Protein AF-A0A8H7CXY9-F1 (afdb_monomer_lite)

Structure (mmCIF, N/CA/C/O backbone):
data_AF-A0A8H7CXY9-F1
#
_entry.id   AF-A0A8H7CXY9-F1
#
loop_
_atom_site.group_PDB
_atom_site.id
_atom_site.type_symbol
_atom_site.label_atom_id
_atom_site.label_alt_id
_atom_site.label_comp_id
_atom_site.label_asym_id
_atom_site.label_entity_id
_atom_site.label_seq_id
_atom_site.pdbx_PDB_ins_code
_atom_site.Cartn_x
_atom_site.Cartn_y
_atom_site.Cartn_z
_atom_site.occupancy
_atom_site.B_iso_or_equiv
_atom_site.auth_seq_id
_atom_site.auth_comp_id
_atom_site.auth_asym_id
_atom_site.auth_atom_id
_atom_site.pdbx_PDB_model_num
ATOM 1 N N . MET A 1 1 ? -9.370 16.389 12.761 1.00 64.31 1 MET A N 1
ATOM 2 C CA . MET A 1 1 ? -8.419 15.663 11.890 1.00 64.31 1 MET A CA 1
ATOM 3 C C . MET A 1 1 ? -7.360 16.663 11.441 1.00 64.31 1 MET A C 1
ATOM 5 O O . MET A 1 1 ? -7.764 17.778 11.124 1.00 64.31 1 MET A O 1
ATOM 9 N N . PRO A 1 2 ? -6.059 16.336 11.451 1.00 62.38 2 PRO A N 1
ATOM 10 C CA . PRO A 1 2 ? -5.028 17.263 10.989 1.00 62.38 2 PRO A CA 1
ATOM 11 C C . PRO A 1 2 ? -5.070 17.424 9.464 1.00 62.38 2 PRO A C 1
ATOM 13 O O . PRO A 1 2 ? -5.128 16.420 8.757 1.00 62.38 2 PRO A O 1
ATOM 16 N N . SER A 1 3 ? -5.049 18.665 8.971 1.00 62.41 3 SER A N 1
ATOM 17 C CA . SER A 1 3 ? -5.172 19.011 7.543 1.00 62.41 3 SER A CA 1
ATOM 18 C C . SER A 1 3 ? -3.862 18.913 6.750 1.00 62.41 3 SER A C 1
ATOM 20 O O . SER A 1 3 ? -3.900 18.881 5.526 1.00 62.41 3 SER A O 1
ATOM 22 N N . ALA A 1 4 ? -2.718 18.855 7.434 1.00 65.12 4 ALA A N 1
ATOM 23 C CA . ALA A 1 4 ? -1.386 18.651 6.869 1.00 65.12 4 ALA A CA 1
ATOM 24 C C . ALA A 1 4 ? -0.535 17.833 7.854 1.00 65.12 4 ALA A C 1
ATOM 26 O O . ALA A 1 4 ? -0.851 17.793 9.044 1.00 65.12 4 ALA A O 1
ATOM 27 N N . ASP A 1 5 ? 0.506 17.157 7.358 1.00 72.25 5 ASP A N 1
ATOM 28 C CA . ASP A 1 5 ? 1.462 16.370 8.156 1.00 72.25 5 ASP A CA 1
ATOM 29 C C . ASP A 1 5 ? 0.824 15.411 9.175 1.00 72.25 5 ASP A C 1
ATOM 31 O O . ASP A 1 5 ? 1.358 15.163 10.261 1.00 72.25 5 ASP A O 1
ATOM 35 N N . SER A 1 6 ? -0.311 14.810 8.802 1.00 76.12 6 SER A N 1
ATOM 36 C CA . SER A 1 6 ? -1.068 13.895 9.657 1.00 76.12 6 SER A CA 1
ATOM 37 C C . SER A 1 6 ? -0.205 12.793 10.301 1.00 76.12 6 SER A C 1
ATOM 39 O O . SER A 1 6 ? -0.381 12.575 11.499 1.00 76.12 6 SER A O 1
ATOM 41 N N . PRO A 1 7 ? 0.770 12.151 9.609 1.00 79.12 7 PRO A N 1
ATOM 42 C CA . PRO A 1 7 ? 1.671 11.185 10.245 1.00 79.12 7 PRO A CA 1
ATOM 43 C C . PRO A 1 7 ? 2.420 11.738 11.465 1.00 79.12 7 PRO A C 1
ATOM 45 O O . PRO A 1 7 ? 2.544 11.056 12.478 1.00 79.12 7 PRO A O 1
ATOM 48 N N . LEU A 1 8 ? 2.936 12.969 11.379 1.00 83.44 8 LEU A N 1
ATOM 49 C CA . LEU A 1 8 ? 3.716 13.577 12.458 1.00 83.44 8 LEU A CA 1
ATOM 50 C C . LEU A 1 8 ? 2.815 13.960 13.632 1.00 83.44 8 LEU A C 1
ATOM 52 O O . LEU A 1 8 ? 3.172 13.728 14.784 1.00 83.44 8 LEU A O 1
ATOM 56 N N . ILE A 1 9 ? 1.642 14.516 13.340 1.00 84.88 9 ILE A N 1
ATOM 57 C CA . ILE A 1 9 ? 0.694 14.947 14.370 1.00 84.88 9 ILE A CA 1
ATOM 58 C C . ILE A 1 9 ? 0.144 13.739 15.130 1.00 84.88 9 ILE A C 1
ATOM 60 O O . ILE A 1 9 ? 0.087 13.768 16.357 1.00 84.88 9 ILE A O 1
ATOM 64 N N . PHE A 1 10 ? -0.177 12.642 14.439 1.00 86.88 10 PHE A N 1
ATOM 65 C CA . PHE A 1 10 ? -0.579 11.408 15.115 1.00 86.88 10 PHE A CA 1
ATOM 66 C C . PHE A 1 10 ? 0.540 10.815 15.965 1.00 86.88 10 PHE A C 1
ATOM 68 O O . PHE A 1 10 ? 0.269 10.380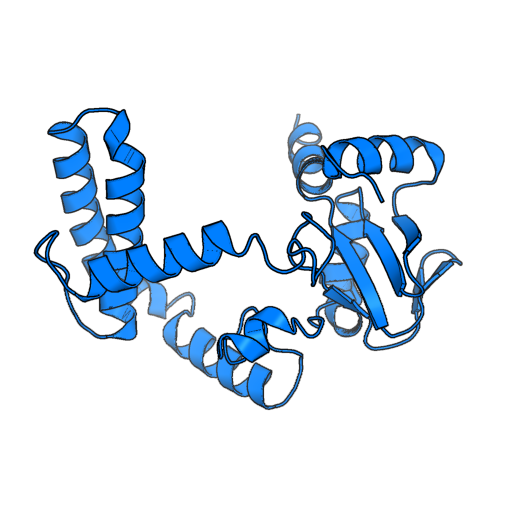 17.080 1.00 86.88 10 PHE A O 1
ATOM 75 N N . HIS A 1 11 ? 1.792 10.895 15.520 1.00 89.12 11 HIS A N 1
ATOM 76 C CA . HIS A 1 11 ? 2.922 10.479 16.346 1.00 89.12 11 HIS A CA 1
ATOM 77 C C . HIS A 1 11 ? 3.130 11.377 17.581 1.00 89.12 11 HIS A C 1
ATOM 79 O O . HIS A 1 11 ? 3.560 10.925 18.637 1.00 89.12 11 HIS A O 1
ATOM 85 N N . GLN A 1 12 ? 2.819 12.670 17.495 1.00 89.94 12 GLN A N 1
ATOM 86 C CA . GLN A 1 12 ? 2.831 13.544 18.672 1.00 89.94 12 GLN A CA 1
ATOM 87 C C . GLN A 1 12 ? 1.690 13.200 19.633 1.00 89.94 12 GLN A C 1
ATOM 89 O O . GLN A 1 12 ? 1.895 13.162 20.844 1.00 89.94 12 GLN A O 1
ATOM 94 N N . TRP A 1 13 ? 0.501 12.914 19.104 1.00 91.12 13 TRP A N 1
ATOM 95 C CA . TRP A 1 13 ? -0.650 12.502 19.903 1.00 91.12 13 TRP A CA 1
ATOM 96 C C . TRP A 1 13 ? -0.441 11.142 20.559 1.00 91.12 13 TRP A C 1
ATOM 98 O O . TRP A 1 13 ? -0.856 10.967 21.702 1.00 91.12 13 TRP A O 1
ATOM 108 N N . SER A 1 14 ? 0.258 10.212 19.908 1.00 92.56 14 SER A N 1
ATOM 109 C CA . SER A 1 14 ? 0.524 8.890 20.479 1.00 92.56 14 SER A CA 1
ATOM 110 C C . SER A 1 14 ? 1.379 8.958 21.747 1.00 92.56 14 SER A C 1
ATOM 112 O O . SER A 1 14 ? 1.203 8.155 22.660 1.00 92.56 14 SER A O 1
ATOM 114 N N . LYS A 1 15 ? 2.244 9.973 21.867 1.00 91.62 15 LYS A N 1
ATOM 115 C CA . LYS A 1 15 ? 3.021 10.240 23.090 1.00 91.62 15 LYS A CA 1
ATOM 116 C C . LYS A 1 15 ? 2.156 10.701 24.263 1.00 91.62 15 LYS A C 1
ATOM 118 O O . LYS A 1 15 ? 2.578 10.569 25.405 1.00 91.62 15 LYS A O 1
ATOM 123 N N . ILE A 1 16 ? 0.975 11.253 23.984 1.00 92.75 16 ILE A N 1
ATOM 124 C CA . ILE A 1 16 ? 0.049 11.796 24.987 1.00 92.75 16 ILE A CA 1
ATOM 125 C C . ILE A 1 16 ? -1.039 10.770 25.323 1.00 92.75 16 ILE A C 1
ATOM 127 O O . ILE A 1 16 ? -1.332 10.537 26.491 1.00 92.75 16 ILE A O 1
ATOM 131 N N . TYR A 1 17 ? -1.636 10.158 24.300 1.00 90.88 17 TYR A N 1
ATOM 132 C CA . TYR A 1 17 ? -2.818 9.298 24.418 1.00 90.88 17 TYR A CA 1
ATOM 133 C C . TYR A 1 17 ? -2.509 7.802 24.300 1.00 90.88 17 TYR A C 1
ATOM 135 O O . TYR A 1 17 ? -3.389 6.975 24.532 1.00 90.88 17 TYR A O 1
ATOM 143 N N . GLY A 1 18 ? -1.269 7.447 23.963 1.00 92.00 18 GLY A N 1
ATOM 144 C CA . GLY A 1 18 ? -0.821 6.072 23.800 1.00 92.00 18 GLY A CA 1
ATOM 145 C C . GLY A 1 18 ? -0.737 5.609 22.338 1.00 92.00 18 GLY A C 1
ATOM 146 O O . GLY A 1 18 ? -1.146 6.307 21.410 1.00 92.00 18 GLY A O 1
ATOM 147 N N . PRO A 1 19 ? -0.195 4.399 22.115 1.00 91.75 19 PRO A N 1
ATOM 148 C CA . PRO A 1 19 ? 0.165 3.894 20.786 1.00 91.75 19 PRO A CA 1
ATOM 149 C C . PRO A 1 19 ? -1.032 3.505 19.904 1.00 91.75 19 PRO A C 1
ATOM 151 O O . PRO A 1 19 ? -0.873 3.367 18.690 1.00 91.75 19 PRO A O 1
ATOM 154 N N . VAL A 1 20 ? -2.210 3.314 20.506 1.00 94.50 20 VAL A N 1
ATOM 155 C CA . VAL A 1 20 ? -3.479 3.035 19.825 1.00 94.50 20 VAL A CA 1
ATOM 156 C C . VAL A 1 20 ? -4.479 4.091 20.255 1.00 94.50 20 VAL A C 1
ATOM 158 O O . VAL A 1 20 ? -4.811 4.193 21.433 1.00 94.50 20 VAL A O 1
ATOM 161 N N . MET A 1 21 ? -4.951 4.882 19.297 1.00 93.12 21 MET A N 1
ATOM 162 C CA . MET A 1 21 ? -5.845 6.006 19.563 1.00 93.12 21 MET A CA 1
ATOM 163 C C . MET A 1 21 ? -7.178 5.804 18.861 1.00 93.12 21 MET A C 1
ATOM 165 O O . MET A 1 21 ? -7.211 5.516 17.666 1.00 93.12 21 MET A O 1
ATOM 169 N N . HIS A 1 22 ? -8.273 6.029 19.582 1.00 92.38 22 HIS A N 1
ATOM 170 C CA . HIS A 1 22 ? -9.615 6.068 19.015 1.00 92.38 22 HIS A CA 1
ATOM 171 C C . HIS A 1 22 ? -10.061 7.522 18.833 1.00 92.38 22 HIS A C 1
ATOM 173 O O . HIS A 1 22 ? -10.126 8.299 19.784 1.00 92.38 22 HIS A O 1
ATOM 179 N N . LEU A 1 23 ? -10.378 7.886 17.594 1.00 88.38 23 LEU A N 1
ATOM 180 C CA . LEU A 1 23 ? -10.859 9.200 17.195 1.00 88.38 23 LEU A CA 1
ATOM 181 C C . LEU A 1 23 ? -12.250 9.066 16.582 1.00 88.38 23 LEU A C 1
ATOM 183 O O . LEU A 1 23 ? -12.482 8.216 15.724 1.00 88.38 23 LEU A O 1
ATOM 187 N N . LYS A 1 24 ? -13.168 9.955 16.965 1.00 85.56 24 LYS A N 1
ATOM 188 C CA . LYS A 1 24 ? -14.482 10.063 16.326 1.00 85.56 24 LYS A CA 1
ATOM 189 C C . LYS A 1 24 ? -14.513 11.295 15.434 1.00 85.56 24 LYS A C 1
ATOM 191 O O . LYS A 1 24 ? -14.473 12.421 15.924 1.00 85.56 24 LYS A O 1
ATOM 196 N N . VAL A 1 25 ? -14.591 11.089 14.123 1.00 80.19 25 VAL A N 1
ATOM 197 C CA . VAL A 1 25 ? -14.581 12.168 13.125 1.00 80.19 25 VAL A CA 1
ATOM 198 C C . VAL A 1 25 ? -15.809 12.021 12.237 1.00 80.19 25 VAL A C 1
ATOM 200 O O . VAL A 1 25 ? -16.012 10.973 11.631 1.00 80.19 25 VAL A O 1
ATOM 203 N N . LEU A 1 26 ? -16.653 13.059 12.178 1.00 79.81 26 LEU A N 1
ATOM 204 C CA . LEU A 1 26 ? -17.882 13.078 11.363 1.00 79.81 26 LEU A CA 1
ATOM 205 C C . LEU A 1 26 ? -18.776 11.837 11.579 1.00 79.81 26 LEU A C 1
ATOM 207 O O . LEU A 1 26 ? -19.300 11.248 10.638 1.00 79.81 26 LEU A O 1
ATOM 211 N N . GLY A 1 27 ? -18.904 11.398 12.834 1.00 78.69 27 GLY A N 1
ATOM 212 C CA . GLY A 1 27 ? -19.706 10.228 13.202 1.00 78.69 27 GLY A CA 1
ATOM 213 C C . GLY A 1 27 ? -19.053 8.869 12.923 1.00 78.69 27 GLY A C 1
ATOM 214 O O . GLY A 1 27 ? -19.616 7.855 13.324 1.00 78.69 27 GLY A O 1
ATOM 215 N N . ARG A 1 28 ? -17.863 8.826 12.310 1.00 81.75 28 ARG A N 1
ATOM 216 C CA . ARG A 1 28 ? -17.103 7.594 12.061 1.00 81.75 28 ARG A CA 1
ATOM 217 C C . ARG A 1 28 ? -16.070 7.355 13.160 1.00 81.75 28 ARG A C 1
ATOM 219 O O . ARG A 1 28 ? -15.404 8.291 13.600 1.00 81.75 28 ARG A O 1
ATOM 226 N N . SER A 1 29 ? -15.950 6.098 13.581 1.00 88.69 29 SER A N 1
ATOM 227 C CA . SER A 1 29 ? -14.897 5.624 14.483 1.00 88.69 29 SER A CA 1
ATOM 228 C C . SER A 1 29 ? -13.621 5.356 13.686 1.00 88.69 29 SER A C 1
ATOM 230 O O . SER A 1 29 ? -13.660 4.663 12.665 1.00 88.69 29 SER A O 1
ATOM 232 N N . MET A 1 30 ? -12.505 5.921 14.130 1.00 88.75 30 MET A N 1
ATOM 233 C CA . MET A 1 30 ? -11.187 5.759 13.527 1.00 88.75 30 MET A CA 1
ATOM 234 C C . MET A 1 30 ? -10.196 5.295 14.587 1.00 88.75 30 MET A C 1
ATOM 236 O O . MET A 1 30 ? -10.066 5.930 15.631 1.00 88.75 30 MET A O 1
ATOM 240 N N . ILE A 1 31 ? -9.470 4.224 14.301 1.00 91.69 31 ILE A N 1
ATOM 241 C CA . ILE A 1 31 ? -8.388 3.703 15.127 1.00 91.69 31 ILE A CA 1
ATOM 242 C C . ILE A 1 31 ? -7.069 4.033 14.437 1.00 91.69 31 ILE A C 1
ATOM 244 O O . ILE A 1 31 ? -6.850 3.644 13.291 1.00 91.69 31 ILE A O 1
ATOM 248 N N . ILE A 1 32 ? -6.196 4.757 15.126 1.00 90.44 32 ILE A N 1
ATOM 249 C CA . ILE A 1 32 ? -4.861 5.104 14.642 1.00 90.44 32 ILE A CA 1
ATOM 250 C C . ILE A 1 32 ? -3.838 4.250 15.390 1.00 90.44 32 ILE A C 1
ATOM 252 O O . ILE A 1 32 ? -3.799 4.272 16.621 1.00 90.44 32 ILE A O 1
ATOM 256 N N . LEU A 1 33 ? -3.019 3.512 14.643 1.00 92.06 33 LEU A N 1
ATOM 257 C CA . LEU A 1 33 ? -1.957 2.646 15.152 1.00 92.06 33 LEU A CA 1
ATOM 258 C C . LEU A 1 33 ? -0.612 3.321 14.890 1.00 92.06 33 LEU A C 1
ATOM 260 O O . LEU A 1 33 ? -0.192 3.436 13.738 1.00 92.06 33 LEU A O 1
ATOM 264 N N . ASP A 1 34 ? 0.056 3.786 15.942 1.00 90.81 34 ASP A N 1
ATOM 265 C CA . ASP A 1 34 ? 1.300 4.546 15.790 1.00 90.81 34 ASP A CA 1
ATOM 266 C C . ASP A 1 34 ? 2.560 3.675 15.861 1.00 90.81 34 ASP A C 1
ATOM 268 O O . ASP A 1 34 ? 3.578 3.991 15.250 1.00 90.81 34 ASP A O 1
ATOM 272 N N . THR A 1 35 ? 2.495 2.551 16.577 1.00 89.81 35 THR A N 1
ATOM 273 C CA . THR A 1 35 ? 3.650 1.671 16.786 1.00 89.81 35 THR A CA 1
ATOM 274 C C . THR A 1 35 ? 3.614 0.441 15.891 1.00 89.81 35 THR A C 1
ATOM 276 O O . THR A 1 35 ? 2.551 -0.040 15.492 1.00 89.81 35 THR A O 1
ATOM 279 N N . TYR A 1 36 ? 4.799 -0.117 15.624 1.00 88.19 36 TYR A N 1
ATOM 280 C CA . TYR A 1 36 ? 4.945 -1.410 14.953 1.00 88.19 36 TYR A CA 1
ATOM 281 C C . TYR A 1 36 ? 4.110 -2.499 15.633 1.00 88.19 36 TYR A C 1
ATOM 283 O O . TYR A 1 36 ? 3.354 -3.208 14.978 1.00 88.19 36 TYR A O 1
ATOM 291 N N . GLN A 1 37 ? 4.213 -2.595 16.963 1.00 90.50 37 GLN A N 1
ATOM 292 C CA . GLN A 1 37 ? 3.537 -3.640 17.723 1.00 90.50 37 GLN A CA 1
ATOM 293 C C . GLN A 1 37 ? 2.015 -3.543 17.593 1.00 90.50 37 GLN A C 1
ATOM 295 O O . GLN A 1 37 ? 1.366 -4.562 17.377 1.00 90.50 37 GLN A O 1
ATOM 300 N N . ALA A 1 38 ? 1.456 -2.330 17.644 1.00 91.62 38 ALA A N 1
ATOM 301 C CA . ALA A 1 38 ? 0.030 -2.114 17.424 1.00 91.62 38 ALA A CA 1
ATOM 302 C C . ALA A 1 38 ? -0.392 -2.511 16.001 1.00 91.62 38 ALA A C 1
ATOM 304 O O . ALA A 1 38 ? -1.411 -3.175 15.821 1.00 91.62 38 ALA A O 1
ATOM 305 N N . ALA A 1 39 ? 0.409 -2.158 14.989 1.00 90.00 39 ALA A N 1
ATOM 306 C CA . ALA A 1 39 ? 0.155 -2.560 13.607 1.00 90.00 39 ALA A CA 1
ATOM 307 C C . ALA A 1 39 ? 0.162 -4.089 13.442 1.00 90.00 39 ALA A C 1
ATOM 309 O O . ALA A 1 39 ? -0.747 -4.631 12.821 1.00 90.00 39 ALA A O 1
ATOM 310 N N . VAL A 1 40 ? 1.128 -4.791 14.040 1.00 88.94 40 VAL A N 1
ATOM 311 C CA . VAL A 1 40 ? 1.192 -6.263 14.032 1.00 88.94 40 VAL A CA 1
ATOM 312 C C . VAL A 1 40 ? 0.005 -6.877 14.773 1.00 88.94 40 VAL A C 1
ATOM 314 O O . VAL A 1 40 ? -0.623 -7.810 14.277 1.00 88.94 40 VAL A O 1
ATOM 317 N N . ASP A 1 41 ? -0.337 -6.360 15.951 1.00 92.31 41 ASP A N 1
ATOM 318 C CA . ASP A 1 41 ? -1.434 -6.907 16.748 1.00 92.31 41 ASP A CA 1
ATOM 319 C C . ASP A 1 41 ? -2.775 -6.825 16.009 1.00 92.31 41 ASP A C 1
ATOM 321 O O . ASP A 1 41 ? -3.551 -7.778 16.046 1.00 92.31 41 ASP A O 1
ATOM 325 N N . PHE A 1 42 ? -3.033 -5.719 15.309 1.00 91.75 42 PHE A N 1
ATOM 326 C CA . PHE A 1 42 ? -4.274 -5.521 14.564 1.00 91.75 42 PHE A CA 1
ATOM 327 C C . PHE A 1 42 ? -4.254 -6.193 13.193 1.00 91.75 42 PHE A C 1
ATOM 329 O O . PHE A 1 42 ? -5.174 -6.932 12.855 1.00 91.75 42 PHE A O 1
ATOM 336 N N . LEU A 1 43 ? -3.234 -5.917 12.381 1.00 88.50 43 LEU A N 1
ATOM 337 C CA . LEU A 1 43 ? -3.254 -6.237 10.952 1.00 88.50 43 LEU A CA 1
ATOM 338 C C . LEU A 1 43 ? -2.730 -7.638 10.639 1.00 88.50 43 LEU A C 1
ATOM 340 O O . LEU A 1 43 ? -3.080 -8.179 9.593 1.00 88.50 43 LEU A O 1
ATOM 344 N N . ASP A 1 44 ? -1.918 -8.214 11.526 1.00 85.94 44 ASP A N 1
ATOM 345 C CA . ASP A 1 44 ? -1.366 -9.559 11.368 1.00 85.94 44 ASP A CA 1
ATOM 346 C C . ASP A 1 44 ? -2.083 -10.539 12.308 1.00 85.94 44 ASP A C 1
ATOM 348 O O . ASP A 1 44 ? -2.925 -11.329 11.874 1.00 85.94 44 ASP A O 1
ATOM 352 N N . LYS A 1 45 ? -1.878 -10.407 13.627 1.00 91.06 45 LYS A N 1
ATOM 353 C CA . LYS A 1 45 ? -2.441 -11.344 14.619 1.00 91.06 45 LYS A CA 1
ATOM 354 C C . LYS A 1 45 ? -3.971 -11.372 14.624 1.00 91.06 45 LYS A C 1
ATOM 356 O O . LYS A 1 45 ? -4.562 -12.426 14.845 1.00 91.06 45 LYS A O 1
ATOM 361 N N . ARG A 1 46 ? -4.613 -10.221 14.399 1.00 91.00 46 ARG A N 1
ATOM 362 C CA . ARG A 1 46 ? -6.077 -10.062 14.338 1.00 91.00 46 ARG A CA 1
ATOM 363 C C . ARG A 1 46 ? -6.569 -9.730 12.926 1.00 91.00 46 ARG A C 1
ATOM 365 O O . ARG A 1 46 ? -7.648 -9.160 12.763 1.00 91.00 46 ARG A O 1
ATOM 372 N N . GLY A 1 47 ? -5.821 -10.120 11.890 1.00 84.81 47 GLY A N 1
ATOM 373 C CA . GLY A 1 47 ? -6.151 -9.786 10.501 1.00 84.81 47 GLY A CA 1
ATOM 374 C C . GLY A 1 47 ? -7.544 -10.252 10.048 1.00 84.81 47 GLY A C 1
ATOM 375 O O . GLY A 1 47 ? -8.192 -9.592 9.243 1.00 84.81 47 GLY A O 1
ATOM 376 N N . LEU A 1 48 ? -8.090 -11.328 10.626 1.00 86.62 48 LEU A N 1
ATOM 377 C CA . LEU A 1 48 ? -9.470 -11.757 10.340 1.00 86.62 48 LEU A CA 1
ATOM 378 C C . LEU A 1 48 ? -10.525 -10.700 10.711 1.00 86.62 48 LEU A C 1
ATOM 380 O O . LEU A 1 48 ? -11.562 -10.626 10.057 1.00 86.62 48 LEU A O 1
ATOM 384 N N . ILE A 1 49 ? -10.244 -9.870 11.720 1.00 89.06 49 ILE A N 1
ATOM 385 C CA . ILE A 1 49 ? -11.128 -8.798 12.187 1.00 89.06 49 ILE A CA 1
ATOM 386 C C . ILE A 1 49 ? -10.850 -7.507 11.413 1.00 89.06 49 ILE A C 1
ATOM 388 O O . ILE A 1 49 ? -11.779 -6.794 11.035 1.00 89.06 49 ILE A O 1
ATOM 392 N N . TYR A 1 50 ? -9.571 -7.203 11.177 1.00 87.56 50 TYR A N 1
ATOM 393 C CA . TYR A 1 50 ? -9.137 -5.875 10.743 1.00 87.56 50 TYR A CA 1
ATOM 394 C C . TYR A 1 50 ? -8.577 -5.799 9.332 1.00 87.56 50 TYR A C 1
ATOM 396 O O . TYR A 1 50 ? -8.207 -4.709 8.931 1.00 87.56 50 TYR A O 1
ATOM 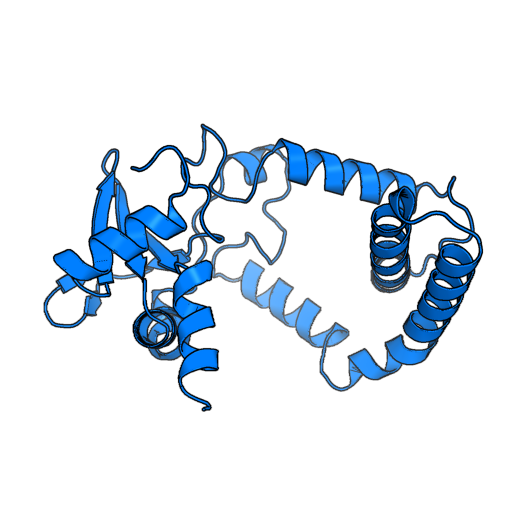404 N N . SER A 1 51 ? -8.467 -6.881 8.562 1.00 81.38 51 SER A N 1
ATOM 405 C CA . SER A 1 51 ? -7.890 -6.813 7.210 1.00 81.38 51 SER A CA 1
ATOM 406 C C . SER A 1 51 ? -8.905 -6.483 6.111 1.00 81.38 51 SER A C 1
ATOM 408 O O . SER A 1 51 ? -8.525 -6.358 4.945 1.00 81.38 51 SER A O 1
ATOM 410 N N . ASP A 1 52 ? -10.182 -6.297 6.453 1.00 84.12 52 ASP A N 1
ATOM 411 C CA . ASP A 1 52 ? -11.205 -5.935 5.474 1.00 84.12 52 ASP A CA 1
ATOM 412 C C . ASP A 1 52 ? -11.005 -4.508 4.945 1.00 84.12 52 ASP A C 1
ATOM 414 O O . ASP A 1 52 ? -10.389 -3.657 5.589 1.00 84.12 52 ASP A O 1
ATOM 418 N N . ARG A 1 53 ? -11.520 -4.229 3.747 1.00 83.31 53 ARG A N 1
ATOM 419 C CA . ARG A 1 53 ? -11.417 -2.913 3.108 1.00 83.31 53 ARG A CA 1
ATOM 420 C C . ARG A 1 53 ? -12.713 -2.120 3.301 1.00 83.31 53 ARG A C 1
ATOM 422 O O . ARG A 1 53 ? -13.807 -2.680 3.190 1.00 83.31 53 ARG A O 1
ATOM 429 N N . PRO A 1 54 ? -12.649 -0.809 3.580 1.00 80.12 54 PRO A N 1
ATOM 430 C CA . PRO A 1 54 ? -13.829 0.035 3.504 1.00 80.12 54 PRO A CA 1
ATOM 431 C C . PRO A 1 54 ? -14.285 0.178 2.050 1.00 80.12 54 PRO A C 1
ATOM 433 O O . PRO A 1 54 ? -13.530 -0.061 1.109 1.00 80.12 54 PRO A O 1
ATOM 436 N N . LYS A 1 55 ? -15.544 0.576 1.864 1.00 74.25 55 LYS A N 1
ATOM 437 C CA . LYS A 1 55 ? -16.058 0.883 0.531 1.00 74.25 55 LYS A CA 1
ATOM 438 C C . LYS A 1 55 ? -15.512 2.244 0.101 1.00 74.25 55 LYS A C 1
ATOM 440 O O . LYS A 1 55 ? -15.752 3.233 0.790 1.00 74.25 55 LYS A O 1
ATOM 445 N N . PHE A 1 56 ? -14.807 2.283 -1.023 1.00 74.38 56 PHE A N 1
ATOM 446 C CA . PHE A 1 56 ? -14.289 3.518 -1.605 1.00 74.38 56 PHE A CA 1
ATOM 447 C C . PHE A 1 56 ? -15.233 4.001 -2.714 1.00 74.38 56 PHE A C 1
ATOM 449 O O . PHE A 1 56 ? -15.153 3.534 -3.851 1.00 74.38 56 PHE A O 1
ATOM 456 N N . THR A 1 57 ? -16.151 4.914 -2.387 1.00 71.38 57 THR A N 1
ATOM 457 C CA . THR A 1 57 ? -17.215 5.370 -3.306 1.00 71.38 57 THR A CA 1
ATOM 458 C C . THR A 1 57 ? -16.652 5.960 -4.598 1.00 71.38 57 THR A C 1
ATOM 460 O O . THR A 1 57 ? -17.184 5.706 -5.676 1.00 71.38 57 THR A O 1
ATOM 463 N N . LEU A 1 58 ? -15.543 6.703 -4.516 1.00 72.19 58 LEU A N 1
ATOM 464 C CA . LEU A 1 58 ? -14.887 7.263 -5.698 1.00 72.19 58 LEU A CA 1
ATOM 465 C C . LEU A 1 58 ? -14.411 6.165 -6.663 1.00 72.19 58 LEU A C 1
ATOM 467 O O . LEU A 1 58 ? -14.599 6.274 -7.868 1.00 72.19 58 LEU A O 1
ATOM 471 N N . TYR A 1 59 ? -13.848 5.076 -6.142 1.00 71.00 59 TYR A N 1
ATOM 472 C CA . TYR A 1 59 ? -13.341 3.969 -6.957 1.00 71.00 59 TYR A CA 1
ATOM 473 C C . TYR A 1 59 ? -14.469 3.128 -7.552 1.00 71.00 59 TYR A C 1
ATOM 475 O O . TYR A 1 59 ? -14.323 2.590 -8.645 1.00 71.00 59 TYR A O 1
ATOM 483 N N . GLU A 1 60 ? -15.606 3.032 -6.865 1.00 73.25 60 GLU A N 1
ATOM 484 C CA . GLU A 1 60 ? -16.823 2.453 -7.434 1.00 73.25 60 GLU A CA 1
ATOM 485 C C . GLU A 1 60 ? -17.337 3.287 -8.610 1.00 73.25 60 GLU A C 1
ATOM 487 O O . GLU A 1 60 ? -17.599 2.730 -9.673 1.00 73.25 60 GLU A O 1
ATOM 492 N N . LEU A 1 61 ? -17.381 4.615 -8.463 1.00 76.81 61 LEU A N 1
ATOM 493 C CA . LEU A 1 61 ? -17.792 5.527 -9.533 1.00 76.81 61 LEU A CA 1
ATOM 494 C C . LEU A 1 61 ? -16.857 5.466 -10.752 1.00 76.81 61 LEU A C 1
ATOM 496 O O . LEU A 1 61 ? -17.319 5.541 -11.887 1.00 76.81 61 LEU A O 1
ATOM 500 N N . LEU A 1 62 ? -15.554 5.295 -10.522 1.00 75.44 62 LEU A N 1
ATOM 501 C CA . LEU A 1 62 ? -14.547 5.140 -11.577 1.00 75.44 62 LEU A CA 1
ATOM 502 C C . LEU A 1 62 ? -14.527 3.730 -12.201 1.00 75.44 62 LEU A C 1
ATOM 504 O O . LEU A 1 62 ? -13.758 3.484 -13.128 1.00 75.44 62 LEU A O 1
ATOM 508 N N . GLY A 1 63 ? -15.340 2.791 -11.702 1.00 79.12 63 GLY A N 1
ATOM 509 C CA . GLY A 1 63 ? -15.358 1.401 -12.171 1.00 79.12 63 GLY A CA 1
ATOM 510 C C . GLY A 1 63 ? -14.132 0.579 -11.749 1.00 79.12 63 GLY A C 1
ATOM 511 O O . GLY A 1 63 ? -13.884 -0.489 -12.300 1.00 79.12 63 GLY A O 1
ATOM 512 N N . TRP A 1 64 ? -13.358 1.055 -10.772 1.00 76.38 64 TRP A N 1
ATOM 513 C CA . TRP A 1 64 ? -12.123 0.433 -10.269 1.00 76.38 64 TRP A CA 1
ATOM 514 C C . TRP A 1 64 ? -12.346 -0.491 -9.065 1.00 76.38 64 TRP A C 1
ATOM 516 O O . TRP A 1 64 ? -11.415 -1.151 -8.599 1.00 76.38 64 TRP A O 1
ATOM 526 N N . GLN A 1 65 ? -13.586 -0.580 -8.579 1.00 72.44 65 GLN A N 1
ATOM 527 C CA . GLN A 1 65 ? -13.989 -1.476 -7.495 1.00 72.44 65 GLN A CA 1
ATOM 528 C C . GLN A 1 65 ? -13.530 -2.936 -7.659 1.00 72.44 65 GLN A C 1
ATOM 530 O O . GLN A 1 65 ? -13.089 -3.483 -6.650 1.00 72.44 65 GLN A O 1
ATOM 535 N N . PRO A 1 66 ? -13.553 -3.581 -8.848 1.00 74.00 66 PRO A N 1
ATOM 536 C CA . PRO A 1 66 ? -13.146 -4.977 -8.969 1.00 74.00 66 PRO A CA 1
ATOM 537 C C . PRO A 1 66 ? -11.626 -5.182 -8.879 1.00 74.00 66 PRO A C 1
ATOM 539 O O . PRO A 1 66 ? -11.166 -6.278 -9.164 1.00 74.00 66 PRO A O 1
ATOM 542 N N . SER A 1 67 ? -10.817 -4.186 -8.512 1.00 79.12 67 SER A N 1
ATOM 543 C CA . SER A 1 67 ? -9.404 -4.424 -8.201 1.00 79.12 67 SER A CA 1
ATOM 544 C C . SER A 1 67 ? -9.257 -5.143 -6.858 1.00 79.12 67 SER A C 1
ATOM 546 O O . SER A 1 67 ? -9.807 -4.694 -5.849 1.00 79.12 67 SER A O 1
ATOM 548 N N . LEU A 1 68 ? -8.429 -6.194 -6.808 1.00 82.19 68 LEU A N 1
ATOM 549 C CA . LEU A 1 68 ? -8.117 -6.946 -5.584 1.00 82.19 68 LEU A CA 1
ATOM 550 C C . LEU A 1 68 ? -7.687 -6.032 -4.421 1.00 82.19 68 LEU A C 1
ATOM 552 O O . LEU A 1 68 ? -7.968 -6.330 -3.263 1.00 82.19 68 LEU A O 1
ATOM 556 N N . THR A 1 69 ? -7.038 -4.903 -4.718 1.00 76.88 69 THR A N 1
ATOM 557 C CA . THR A 1 69 ? -6.566 -3.928 -3.721 1.00 76.88 69 THR A CA 1
ATOM 558 C C . THR A 1 69 ? -7.687 -3.175 -3.001 1.00 76.88 69 THR A C 1
ATOM 560 O O . THR A 1 69 ? -7.483 -2.733 -1.868 1.00 76.88 69 THR A O 1
ATOM 563 N N . PHE A 1 70 ? -8.852 -3.023 -3.638 1.00 76.81 70 PHE A N 1
ATOM 564 C CA . PHE A 1 70 ? -10.009 -2.265 -3.132 1.00 76.81 70 PHE A CA 1
ATOM 565 C C . PHE A 1 70 ? -11.201 -3.149 -2.785 1.00 76.81 70 PHE A C 1
ATOM 567 O O . PHE A 1 70 ? -12.218 -2.665 -2.286 1.00 76.81 70 PHE A O 1
ATOM 574 N N . LEU A 1 71 ? -11.084 -4.446 -3.050 1.00 80.56 71 LEU A N 1
ATOM 575 C CA . LEU A 1 71 ? -12.155 -5.387 -2.828 1.00 80.56 71 LEU A CA 1
ATOM 576 C C . LEU A 1 71 ? -12.306 -5.696 -1.334 1.00 80.56 71 LEU A C 1
ATOM 578 O O . LEU A 1 71 ? -11.334 -6.002 -0.644 1.00 80.56 71 LEU A O 1
ATOM 582 N N . GLN A 1 72 ? -13.545 -5.653 -0.851 1.00 83.75 72 GLN A N 1
ATOM 583 C CA . GLN A 1 72 ? -13.884 -6.111 0.496 1.00 83.75 72 GLN A CA 1
ATOM 584 C C . GLN A 1 72 ? -13.806 -7.637 0.562 1.00 83.75 72 GLN A C 1
ATOM 586 O O . GLN A 1 72 ? -13.997 -8.320 -0.452 1.00 83.75 72 GLN A O 1
ATOM 591 N N . TYR A 1 73 ? -13.570 -8.185 1.752 1.00 82.62 73 TYR A N 1
ATOM 592 C CA . TYR A 1 73 ? -13.592 -9.627 1.945 1.00 82.62 73 TYR A CA 1
ATOM 593 C C . TYR A 1 73 ? -14.938 -10.227 1.532 1.00 82.62 73 TYR A C 1
ATOM 595 O O . TYR A 1 73 ? -16.013 -9.700 1.814 1.00 82.62 73 TYR A O 1
ATOM 603 N N . GLY A 1 74 ? -14.864 -11.362 0.841 1.00 84.00 74 GLY A N 1
ATOM 604 C CA . GLY A 1 74 ? -16.026 -12.062 0.317 1.00 84.00 74 GLY A CA 1
ATOM 605 C C . GLY A 1 74 ? -15.661 -13.017 -0.814 1.00 84.00 74 GLY A C 1
ATOM 606 O O . GLY A 1 74 ? -14.490 -13.224 -1.140 1.00 84.00 74 GLY A O 1
ATOM 607 N N . LYS A 1 75 ? -16.684 -13.594 -1.450 1.00 87.06 75 LYS A N 1
ATOM 608 C CA . LYS A 1 75 ? -16.514 -14.574 -2.535 1.00 87.06 75 LYS A CA 1
ATOM 609 C C . LYS A 1 75 ? -15.645 -14.039 -3.678 1.00 87.06 75 LYS A C 1
ATOM 611 O O . LYS A 1 75 ? -14.752 -14.742 -4.139 1.00 87.06 75 LYS A O 1
ATOM 616 N N . GLN A 1 76 ? -15.879 -12.798 -4.108 1.00 85.56 76 GLN A N 1
ATOM 617 C CA . GLN A 1 76 ? -15.097 -12.186 -5.185 1.00 85.56 76 GLN A CA 1
ATOM 618 C C . GLN A 1 76 ? -13.626 -11.986 -4.788 1.00 85.56 76 GLN A C 1
ATOM 620 O O . GLN A 1 76 ? -12.748 -12.240 -5.609 1.00 85.56 76 GLN A O 1
ATOM 625 N N . PHE A 1 77 ? -13.348 -11.622 -3.530 1.00 87.25 77 PHE A N 1
ATOM 626 C CA . PHE A 1 77 ? -11.975 -11.449 -3.039 1.00 87.25 77 PHE A CA 1
ATOM 627 C C . PHE A 1 77 ? -11.223 -12.767 -3.097 1.00 87.25 77 PHE A C 1
ATOM 629 O O . PHE A 1 77 ? -10.111 -12.820 -3.611 1.00 87.25 77 PHE A O 1
ATOM 636 N N . ASN A 1 78 ? -11.854 -13.843 -2.629 1.00 86.94 78 ASN A N 1
ATOM 637 C CA . ASN A 1 78 ? -11.246 -15.168 -2.631 1.00 86.94 78 ASN A CA 1
ATOM 638 C C . ASN A 1 78 ? -10.936 -15.643 -4.055 1.00 86.94 78 ASN A C 1
ATOM 640 O O . ASN A 1 78 ? -9.833 -16.123 -4.300 1.00 86.94 78 ASN A O 1
ATOM 644 N N . ILE A 1 79 ? -11.859 -15.437 -5.002 1.00 89.38 79 ILE A N 1
ATOM 645 C CA . ILE A 1 79 ? -11.648 -15.778 -6.417 1.00 89.38 79 ILE A CA 1
ATOM 646 C C . ILE A 1 79 ? -10.478 -14.973 -6.996 1.00 89.38 79 ILE A C 1
ATOM 648 O O . ILE A 1 79 ? -9.562 -15.546 -7.584 1.00 89.38 79 ILE A O 1
ATOM 652 N N . GLN A 1 80 ? -10.459 -13.652 -6.802 1.00 87.38 80 GLN A N 1
ATOM 653 C CA . GLN A 1 80 ? -9.376 -12.820 -7.322 1.00 87.38 80 GLN A CA 1
ATOM 654 C C . GLN A 1 80 ? -8.030 -13.125 -6.678 1.00 87.38 80 GLN A C 1
ATOM 656 O O . GLN A 1 80 ? -7.035 -13.248 -7.390 1.00 87.38 80 GLN A O 1
ATOM 661 N N . ARG A 1 81 ? -7.989 -13.296 -5.357 1.00 87.06 81 ARG A N 1
ATOM 662 C CA . ARG A 1 81 ? -6.778 -13.684 -4.634 1.00 87.06 81 ARG A CA 1
ATOM 663 C C . ARG A 1 81 ? -6.248 -15.021 -5.138 1.00 87.06 81 ARG A C 1
ATOM 665 O O . ARG A 1 81 ? 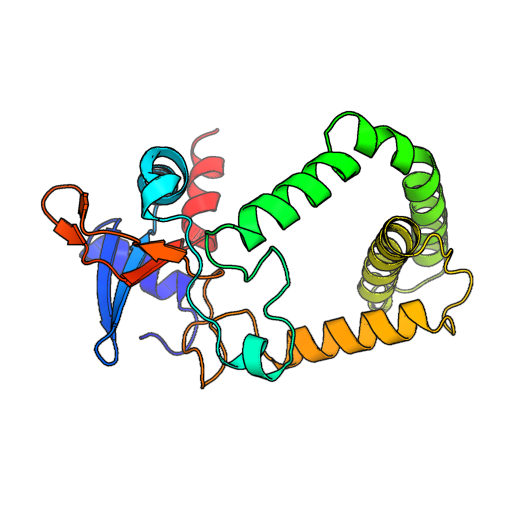-5.051 -15.122 -5.378 1.00 87.06 81 ARG A O 1
ATOM 672 N N . GLN A 1 82 ? -7.115 -16.011 -5.343 1.00 88.69 82 GLN A N 1
ATOM 673 C CA . GLN A 1 82 ? -6.725 -17.318 -5.871 1.00 88.69 82 GLN A CA 1
ATOM 674 C C . GLN A 1 82 ? -6.116 -17.205 -7.276 1.00 88.69 82 GLN A C 1
ATOM 676 O O . GLN A 1 82 ? -5.066 -17.795 -7.538 1.00 88.69 82 GLN A O 1
ATOM 681 N N . MET A 1 83 ? -6.729 -16.415 -8.167 1.00 87.31 83 MET A N 1
ATOM 682 C CA . MET A 1 83 ? -6.172 -16.154 -9.499 1.00 87.31 83 MET A CA 1
ATOM 683 C C . MET A 1 83 ? -4.787 -15.505 -9.403 1.00 87.31 83 MET A C 1
ATOM 685 O O . MET A 1 83 ? -3.833 -16.023 -9.975 1.00 87.31 83 MET A O 1
ATOM 689 N N . HIS A 1 84 ? -4.637 -14.434 -8.616 1.00 86.94 84 HIS A N 1
ATOM 690 C CA . HIS A 1 84 ? -3.344 -13.764 -8.442 1.00 86.94 84 HIS A CA 1
ATOM 691 C C . HIS A 1 84 ? -2.289 -14.704 -7.852 1.00 86.94 84 HIS A C 1
ATOM 693 O O . HIS A 1 84 ? -1.174 -14.751 -8.353 1.00 86.94 84 HIS A O 1
ATOM 699 N N . GLN A 1 85 ? -2.633 -15.497 -6.835 1.00 85.81 85 GLN A N 1
ATOM 700 C CA . GLN A 1 85 ? -1.713 -16.467 -6.236 1.00 85.81 85 GLN A CA 1
ATOM 701 C C . GLN A 1 85 ? -1.270 -17.544 -7.227 1.00 85.81 85 GLN A C 1
ATOM 703 O O . GLN A 1 85 ? -0.133 -17.997 -7.156 1.00 85.81 85 GLN A O 1
ATOM 708 N N . THR A 1 86 ? -2.132 -17.929 -8.169 1.00 84.00 86 THR A N 1
ATOM 709 C CA . THR A 1 86 ? -1.791 -18.919 -9.197 1.00 84.00 86 THR A CA 1
ATOM 710 C C . THR A 1 86 ? -0.705 -18.389 -10.139 1.00 84.00 86 THR A C 1
ATOM 712 O O . THR A 1 86 ? 0.232 -19.120 -10.451 1.00 84.00 86 THR A O 1
ATOM 715 N N . TYR A 1 87 ? -0.774 -17.114 -10.537 1.00 79.94 87 TYR A N 1
ATOM 716 C CA . TYR A 1 87 ? 0.182 -16.509 -11.478 1.00 79.94 87 TYR A CA 1
ATOM 717 C C . TYR A 1 87 ? 1.378 -15.813 -10.810 1.00 79.94 87 TYR A C 1
ATOM 719 O O . TYR A 1 87 ? 2.424 -15.676 -11.434 1.00 79.94 87 TYR A O 1
ATOM 727 N N . LEU A 1 88 ? 1.254 -15.405 -9.545 1.00 83.81 88 LEU A N 1
ATOM 728 C CA . LEU A 1 88 ? 2.271 -14.660 -8.788 1.00 83.81 88 LEU A CA 1
ATOM 729 C C . LEU A 1 88 ? 2.828 -15.460 -7.598 1.00 83.81 88 LEU A C 1
ATOM 731 O O . LEU A 1 88 ? 3.342 -14.883 -6.640 1.00 83.81 88 LEU A O 1
ATOM 735 N N . SER A 1 89 ? 2.711 -16.790 -7.620 1.00 83.44 89 SER A N 1
ATOM 736 C CA . SER A 1 89 ? 3.349 -17.645 -6.612 1.00 83.44 89 SER A CA 1
ATOM 737 C C . SER A 1 89 ? 4.874 -17.542 -6.681 1.00 83.44 89 SER A C 1
ATOM 739 O O . SER A 1 89 ? 5.441 -17.287 -7.742 1.00 83.44 89 SER A O 1
ATOM 741 N N . HIS A 1 90 ? 5.552 -17.820 -5.563 1.00 77.56 90 HIS A N 1
ATOM 742 C CA . HIS A 1 90 ? 7.016 -17.769 -5.474 1.00 77.56 90 HIS A CA 1
ATOM 743 C C . HIS A 1 90 ? 7.717 -18.551 -6.600 1.00 77.56 90 HIS A C 1
ATOM 745 O O . HIS A 1 90 ? 8.741 -18.116 -7.112 1.00 77.56 90 HIS A O 1
ATOM 751 N N . HIS A 1 91 ? 7.151 -19.688 -7.010 1.00 78.00 91 HIS A N 1
ATOM 752 C CA . HIS A 1 91 ? 7.700 -20.491 -8.098 1.00 78.00 91 HIS A CA 1
ATOM 753 C C . HIS A 1 91 ? 7.423 -19.881 -9.480 1.00 78.00 91 HIS A C 1
ATOM 755 O O . HIS A 1 91 ? 8.308 -19.850 -10.326 1.00 78.00 91 HIS A O 1
ATOM 761 N N . LYS A 1 92 ? 6.222 -19.334 -9.705 1.00 79.88 92 LYS A N 1
ATOM 762 C CA . LYS A 1 92 ? 5.839 -18.743 -10.998 1.00 79.88 92 LYS A CA 1
ATOM 763 C C . LYS A 1 92 ? 6.514 -17.414 -11.295 1.00 79.88 92 LYS A C 1
ATOM 765 O O . LYS A 1 92 ? 6.715 -17.084 -12.457 1.00 79.88 92 LYS A O 1
ATOM 770 N N . VAL A 1 93 ? 6.939 -16.686 -10.265 1.00 82.62 93 VAL A N 1
ATOM 771 C CA . VAL A 1 93 ? 7.711 -15.450 -10.447 1.00 82.62 93 VAL A CA 1
ATOM 772 C C . VAL A 1 93 ? 9.053 -15.713 -11.146 1.00 82.62 93 VAL A C 1
ATOM 774 O O . VAL A 1 93 ? 9.563 -14.827 -11.833 1.00 82.62 93 VAL A O 1
ATOM 777 N N . GLU A 1 94 ? 9.612 -16.924 -11.041 1.00 86.19 94 GLU A N 1
ATOM 778 C CA . GLU A 1 94 ? 10.853 -17.275 -11.739 1.00 86.19 94 GLU A CA 1
ATOM 779 C C . GLU A 1 94 ? 10.704 -17.270 -13.263 1.00 86.19 94 GLU A C 1
ATOM 781 O O . GLU A 1 94 ? 11.636 -16.853 -13.954 1.00 86.19 94 GLU A O 1
ATOM 786 N N . ASP A 1 95 ? 9.520 -17.620 -13.776 1.00 87.12 95 ASP A N 1
ATOM 787 C CA . ASP A 1 95 ? 9.208 -17.595 -15.210 1.00 87.12 95 ASP A CA 1
ATOM 788 C C . ASP A 1 95 ? 9.321 -16.160 -15.778 1.00 87.12 95 ASP A C 1
ATOM 790 O O . ASP A 1 95 ? 9.626 -15.961 -16.955 1.00 87.12 95 ASP A O 1
ATOM 794 N N . PHE A 1 96 ? 9.170 -15.132 -14.930 1.00 89.75 96 PHE A N 1
ATOM 795 C CA . PHE A 1 96 ? 9.280 -13.723 -15.320 1.00 89.75 96 PHE A CA 1
ATOM 796 C C . PHE A 1 96 ? 10.720 -13.183 -15.306 1.00 89.75 96 PHE A C 1
ATOM 798 O O . PHE A 1 96 ? 10.958 -12.059 -15.757 1.00 89.75 96 PHE A O 1
ATOM 805 N N . LYS A 1 97 ? 11.719 -13.946 -14.837 1.00 90.81 97 LYS A N 1
ATOM 806 C CA . LYS A 1 97 ? 13.112 -13.460 -14.741 1.00 90.81 97 LYS A CA 1
ATOM 807 C C . LYS A 1 97 ? 13.665 -13.015 -16.094 1.00 90.81 97 LYS A C 1
ATOM 809 O O . LYS A 1 97 ? 14.329 -11.981 -16.178 1.00 90.81 97 LYS A O 1
ATOM 814 N N . ALA A 1 98 ? 13.377 -13.760 -17.161 1.00 90.69 98 ALA A N 1
ATOM 815 C CA . ALA A 1 98 ? 13.878 -13.446 -18.497 1.00 90.69 98 ALA A CA 1
ATOM 816 C C . ALA A 1 98 ? 13.371 -12.078 -18.989 1.00 90.69 98 ALA A C 1
ATOM 818 O O . ALA A 1 98 ? 14.170 -11.230 -19.398 1.00 90.69 98 ALA A O 1
ATOM 819 N N . MET A 1 99 ? 12.062 -11.831 -18.873 1.00 91.75 99 MET A N 1
ATOM 820 C CA . MET A 1 99 ? 11.446 -10.559 -19.265 1.00 91.75 99 MET A CA 1
ATOM 821 C C . MET A 1 99 ? 11.865 -9.396 -18.355 1.00 91.75 99 MET A C 1
ATOM 823 O O . MET A 1 99 ? 12.191 -8.323 -18.856 1.00 91.75 99 MET A O 1
ATOM 827 N N . GLN A 1 100 ? 11.965 -9.608 -17.037 1.00 93.56 100 GLN A N 1
ATOM 828 C CA . GLN A 1 100 ? 12.470 -8.594 -16.103 1.00 93.56 100 GLN A CA 1
ATOM 829 C C . GLN A 1 100 ? 13.908 -8.202 -16.445 1.00 93.56 100 GLN A C 1
ATOM 831 O O . GLN A 1 100 ? 14.237 -7.020 -16.486 1.00 93.56 100 GLN A O 1
ATOM 836 N N . THR A 1 101 ? 14.758 -9.181 -16.768 1.00 94.31 101 THR A N 1
ATOM 837 C CA . THR A 1 101 ? 16.143 -8.923 -17.184 1.00 94.31 101 THR A CA 1
ATOM 838 C C . THR A 1 101 ? 16.185 -8.119 -18.485 1.00 94.31 101 THR A C 1
ATOM 840 O O . THR A 1 101 ? 17.029 -7.239 -18.656 1.00 94.31 101 THR A O 1
ATOM 843 N N . GLN A 1 102 ? 15.283 -8.398 -19.425 1.00 92.19 102 GLN A N 1
ATOM 844 C CA . GLN A 1 102 ? 15.202 -7.661 -20.683 1.00 92.19 102 GLN A CA 1
ATOM 845 C C . GLN A 1 102 ? 14.762 -6.204 -20.486 1.00 92.19 102 GLN A C 1
ATOM 847 O O . GLN A 1 102 ? 15.404 -5.298 -21.028 1.00 92.19 102 GLN A O 1
ATOM 852 N N . GLU A 1 103 ? 13.724 -5.959 -19.687 1.00 94.31 103 GLU A N 1
ATOM 853 C CA . GLU A 1 103 ? 13.316 -4.593 -19.345 1.00 94.31 103 GLU A CA 1
ATOM 854 C C . GLU A 1 103 ? 14.406 -3.881 -18.531 1.00 94.31 103 GLU A C 1
ATOM 856 O O . GLU A 1 103 ? 14.662 -2.702 -18.762 1.00 94.31 103 GLU A O 1
ATOM 861 N N . ALA A 1 104 ? 15.139 -4.593 -17.667 1.00 95.19 104 ALA A N 1
ATOM 862 C CA . ALA A 1 104 ? 16.222 -4.016 -16.870 1.00 95.19 104 ALA A CA 1
ATOM 863 C C . ALA A 1 104 ? 17.383 -3.543 -17.755 1.00 95.19 104 ALA A C 1
ATOM 865 O O . ALA A 1 104 ? 17.918 -2.457 -17.549 1.00 95.19 104 ALA A O 1
ATOM 866 N N . ARG A 1 105 ? 17.738 -4.307 -18.798 1.00 94.81 105 ARG A N 1
ATOM 867 C CA . ARG A 1 105 ? 18.729 -3.870 -19.799 1.00 94.81 105 ARG A CA 1
ATOM 868 C C . ARG A 1 105 ? 18.282 -2.602 -20.528 1.00 94.81 105 ARG A C 1
ATOM 870 O O . ARG A 1 105 ? 19.107 -1.730 -20.787 1.00 94.81 105 ARG A O 1
ATOM 877 N N . THR A 1 106 ? 16.991 -2.501 -20.844 1.00 92.25 106 THR A N 1
ATOM 878 C CA . THR A 1 106 ? 16.414 -1.310 -21.487 1.00 92.25 106 THR A CA 1
ATOM 879 C C . THR A 1 106 ? 16.452 -0.108 -20.545 1.00 92.25 106 THR A C 1
ATOM 881 O O . THR A 1 106 ? 16.875 0.970 -20.952 1.00 92.25 106 THR A O 1
ATOM 884 N N . LEU A 1 107 ? 16.097 -0.304 -19.272 1.00 94.38 107 LEU A N 1
ATOM 885 C CA . LEU A 1 107 ? 16.203 0.712 -18.227 1.00 94.38 107 LEU A CA 1
ATOM 886 C C . LEU A 1 107 ? 17.641 1.225 -18.093 1.00 94.38 107 LEU A C 1
ATOM 888 O O . LEU A 1 107 ? 17.857 2.427 -18.183 1.00 94.38 107 LEU A O 1
ATOM 892 N N . VAL A 1 108 ? 18.622 0.331 -17.933 1.00 94.81 108 VAL A N 1
ATOM 893 C CA . VAL A 1 108 ? 20.035 0.717 -17.776 1.00 94.81 108 VAL A CA 1
ATOM 894 C C . VAL A 1 108 ? 20.528 1.514 -18.980 1.00 94.81 108 VAL A C 1
ATOM 896 O O . VAL A 1 108 ? 21.150 2.554 -18.793 1.00 94.81 108 VAL A O 1
ATOM 899 N N . ARG A 1 109 ? 20.209 1.085 -20.208 1.00 92.69 109 ARG A N 1
ATOM 900 C CA . ARG A 1 109 ? 20.562 1.842 -21.419 1.00 92.69 109 ARG A CA 1
ATOM 901 C C . ARG A 1 109 ? 19.973 3.252 -21.392 1.00 92.69 109 ARG A C 1
ATOM 903 O O . ARG A 1 109 ? 20.704 4.218 -21.567 1.00 92.69 109 ARG A O 1
ATOM 910 N N . ASN A 1 110 ? 18.678 3.364 -21.106 1.00 90.25 110 ASN A N 1
ATOM 911 C CA . ASN A 1 110 ? 17.994 4.652 -21.060 1.00 90.25 110 ASN A CA 1
ATOM 912 C C . ASN A 1 110 ? 18.551 5.575 -19.967 1.00 90.25 110 ASN A C 1
ATOM 914 O O . ASN A 1 110 ? 18.607 6.782 -20.168 1.00 90.25 110 ASN A O 1
ATOM 918 N N . LEU A 1 111 ? 18.967 5.026 -18.821 1.00 92.75 111 LEU A N 1
ATOM 919 C CA . LEU A 1 111 ? 19.592 5.804 -17.749 1.00 92.75 111 LEU A CA 1
ATOM 920 C C . LEU A 1 111 ? 20.982 6.319 -18.148 1.00 92.75 111 LEU A C 1
ATOM 922 O O . LEU A 1 111 ? 21.304 7.459 -17.836 1.00 92.75 111 LEU A O 1
ATOM 926 N N . LEU A 1 112 ? 21.783 5.511 -18.852 1.00 91.81 112 LEU A N 1
ATOM 927 C CA . LEU A 1 112 ? 23.119 5.907 -19.320 1.00 91.81 112 LEU A CA 1
ATOM 928 C C . LEU A 1 112 ? 23.076 7.011 -20.386 1.00 91.81 112 LEU A C 1
ATOM 930 O O . LEU A 1 112 ? 23.984 7.832 -20.458 1.00 91.81 112 LEU A O 1
ATOM 934 N N . GLU A 1 113 ? 22.032 7.026 -21.212 1.00 88.12 113 GLU A N 1
ATOM 935 C CA . GLU A 1 113 ? 21.876 7.961 -22.335 1.00 88.12 113 GLU A CA 1
ATOM 936 C C . GLU A 1 113 ? 21.071 9.224 -21.965 1.00 88.12 113 GLU A C 1
ATOM 938 O O . GLU A 1 113 ? 20.760 10.040 -22.835 1.00 88.12 113 GLU A O 1
ATOM 943 N N . SER A 1 114 ? 20.705 9.405 -20.690 1.00 87.38 114 SER A N 1
ATOM 944 C CA . SER A 1 114 ? 19.751 10.435 -20.264 1.00 87.38 114 SER A CA 1
ATOM 945 C C . SER A 1 114 ? 20.234 11.295 -19.096 1.00 87.38 114 SER A C 1
ATOM 947 O O . SER A 1 114 ? 21.231 11.017 -18.441 1.00 87.38 114 SER A O 1
ATOM 949 N N . THR A 1 115 ? 19.480 12.361 -18.825 1.00 87.81 115 THR A N 1
ATOM 950 C CA . THR A 1 115 ? 19.645 13.241 -17.670 1.00 87.81 115 THR A CA 1
ATOM 951 C C . THR A 1 115 ? 18.802 12.780 -16.462 1.00 87.81 115 THR A C 1
ATOM 953 O O . THR A 1 115 ? 17.780 12.100 -16.659 1.00 87.81 115 THR A O 1
ATOM 956 N N . PRO A 1 116 ? 19.189 13.148 -15.221 1.00 88.12 116 PRO A N 1
ATOM 957 C CA . PRO A 1 116 ? 18.498 12.748 -13.988 1.00 88.12 116 PRO A CA 1
ATOM 958 C C . PRO A 1 116 ? 17.009 13.097 -13.930 1.00 88.12 116 PRO A C 1
ATOM 960 O O . PRO A 1 116 ? 16.222 12.354 -13.347 1.00 88.12 116 PRO A O 1
ATOM 963 N N . GLU A 1 117 ? 16.589 14.179 -14.587 1.00 90.25 117 GLU A N 1
ATOM 964 C CA . GLU A 1 117 ? 15.197 14.649 -14.605 1.00 90.25 117 GLU A CA 1
ATOM 965 C C . GLU A 1 117 ? 14.245 13.652 -15.284 1.00 90.25 117 GLU A C 1
ATOM 967 O O . GLU A 1 117 ? 13.028 13.759 -15.154 1.00 90.25 117 GLU A O 1
ATOM 972 N N . ARG A 1 118 ? 14.779 12.672 -16.023 1.00 85.44 118 ARG A N 1
ATOM 973 C CA . ARG A 1 118 ? 13.993 11.671 -16.758 1.00 85.44 118 ARG A CA 1
ATOM 974 C C . ARG A 1 118 ? 13.992 10.290 -16.105 1.00 85.44 118 ARG A C 1
ATOM 976 O O . ARG A 1 118 ? 13.358 9.379 -16.633 1.00 85.44 118 ARG A O 1
ATOM 983 N N . TYR A 1 119 ? 14.677 10.102 -14.977 1.00 89.62 119 TYR A N 1
ATOM 984 C CA . TYR A 1 119 ? 14.803 8.782 -14.349 1.00 89.62 119 TYR A CA 1
ATOM 985 C C . TYR A 1 119 ? 13.452 8.196 -13.936 1.00 89.62 119 TYR A C 1
ATOM 987 O O . TYR A 1 119 ? 13.194 7.018 -14.181 1.00 89.62 119 TYR A O 1
ATOM 995 N N . GLU A 1 120 ? 12.559 9.025 -13.396 1.00 85.81 120 GLU A N 1
ATOM 996 C CA . GLU A 1 120 ? 11.211 8.605 -13.002 1.00 85.81 120 GLU A CA 1
ATOM 997 C C . GLU A 1 120 ? 10.420 8.024 -14.184 1.00 85.81 120 GLU A C 1
ATOM 999 O O . GLU A 1 120 ? 9.783 6.973 -14.058 1.00 85.81 120 GLU A O 1
ATOM 1004 N N . LYS A 1 121 ? 10.533 8.645 -15.367 1.00 87.94 121 LYS A N 1
ATOM 1005 C CA . LYS A 1 121 ? 9.908 8.147 -16.599 1.00 87.94 121 LYS A CA 1
ATOM 1006 C C . LYS A 1 121 ? 10.391 6.733 -16.926 1.00 87.94 121 LYS A C 1
ATOM 1008 O O . LYS A 1 121 ? 9.582 5.875 -17.274 1.00 87.94 121 LYS A O 1
ATOM 1013 N N . PHE A 1 122 ? 11.693 6.467 -16.827 1.00 90.06 122 PHE A N 1
ATOM 1014 C CA . PHE A 1 122 ? 12.234 5.153 -17.181 1.00 90.06 122 PHE A CA 1
ATOM 1015 C C . PHE A 1 122 ? 11.939 4.082 -16.136 1.00 90.06 122 PHE A C 1
ATOM 1017 O O . PHE A 1 122 ? 11.663 2.945 -16.518 1.00 90.06 122 PHE A O 1
ATOM 1024 N N . LEU A 1 123 ? 11.931 4.437 -14.850 1.00 89.81 123 LEU A N 1
ATOM 1025 C CA . LEU A 1 123 ? 11.489 3.539 -13.779 1.00 89.81 123 LEU A CA 1
ATOM 1026 C C . LEU A 1 123 ? 10.017 3.151 -13.960 1.00 89.81 123 LEU A C 1
ATOM 1028 O O . LEU A 1 123 ? 9.676 1.970 -13.879 1.00 89.81 123 LEU A O 1
ATOM 1032 N N . SER A 1 124 ? 9.169 4.123 -14.299 1.00 88.50 124 SER A N 1
ATOM 1033 C CA . SER A 1 124 ? 7.759 3.878 -14.614 1.00 88.50 124 SER A CA 1
ATOM 1034 C C . SER A 1 124 ? 7.617 2.971 -15.839 1.00 88.50 124 SER A C 1
ATOM 1036 O O . SER A 1 124 ? 6.949 1.942 -15.769 1.00 88.50 124 SER A O 1
ATOM 1038 N N . ARG A 1 125 ? 8.338 3.266 -16.933 1.00 91.00 125 ARG A N 1
ATOM 1039 C CA . ARG A 1 125 ? 8.351 2.434 -18.151 1.00 91.00 125 ARG A CA 1
ATOM 1040 C C . ARG A 1 125 ? 8.796 0.996 -17.869 1.00 91.00 125 ARG A C 1
ATOM 1042 O O . ARG A 1 125 ? 8.224 0.071 -18.437 1.00 91.00 125 ARG A O 1
ATOM 1049 N N . PHE A 1 126 ? 9.806 0.800 -17.023 1.00 93.00 126 PHE A N 1
ATOM 1050 C CA . PHE A 1 126 ? 10.294 -0.526 -16.638 1.00 93.00 126 PHE A CA 1
ATOM 1051 C C . PHE A 1 126 ? 9.188 -1.358 -15.972 1.00 93.00 126 PHE A C 1
ATOM 1053 O O . PHE A 1 126 ? 8.920 -2.483 -16.399 1.00 93.00 126 PHE A O 1
ATOM 1060 N N . ALA A 1 127 ? 8.494 -0.783 -14.985 1.00 91.75 127 ALA A N 1
ATOM 1061 C CA . ALA A 1 127 ? 7.374 -1.445 -14.320 1.00 91.75 127 ALA A CA 1
ATOM 1062 C C . ALA A 1 127 ? 6.222 -1.733 -15.299 1.00 91.75 127 ALA A C 1
ATOM 1064 O O . ALA A 1 127 ? 5.729 -2.863 -15.358 1.00 91.75 127 ALA A O 1
ATOM 1065 N N . THR A 1 128 ? 5.841 -0.751 -16.123 1.00 92.44 128 THR A N 1
ATOM 1066 C CA . THR A 1 128 ? 4.794 -0.911 -17.143 1.00 92.44 128 THR A CA 1
ATOM 1067 C C . THR A 1 128 ? 5.141 -2.005 -18.152 1.00 92.44 128 THR A C 1
ATOM 1069 O O . THR A 1 128 ? 4.276 -2.809 -18.494 1.00 92.44 128 THR A O 1
ATOM 1072 N N . GLY A 1 129 ? 6.395 -2.084 -18.605 1.00 93.50 129 GLY A N 1
ATOM 1073 C CA . GLY A 1 129 ? 6.858 -3.093 -19.559 1.00 93.50 129 GLY A CA 1
ATOM 1074 C C . GLY A 1 129 ? 6.738 -4.518 -19.024 1.00 93.50 129 GLY A C 1
ATOM 1075 O O . GLY A 1 129 ? 6.314 -5.414 -19.755 1.00 93.50 129 GLY A O 1
ATOM 1076 N N . ILE A 1 130 ? 7.051 -4.723 -17.742 1.00 92.75 130 ILE A N 1
ATOM 1077 C CA . ILE A 1 130 ? 6.890 -6.021 -17.074 1.00 92.75 130 ILE A CA 1
ATOM 1078 C C . ILE A 1 130 ? 5.405 -6.363 -16.932 1.00 92.75 130 ILE A C 1
ATOM 1080 O O . ILE A 1 130 ? 4.976 -7.434 -17.353 1.00 92.75 130 ILE A O 1
ATOM 1084 N N . ILE A 1 131 ? 4.605 -5.455 -16.369 1.00 90.81 131 ILE A N 1
ATOM 1085 C CA . ILE A 1 131 ? 3.186 -5.718 -16.092 1.00 90.81 131 ILE A CA 1
ATOM 1086 C C . ILE A 1 131 ? 2.408 -5.957 -17.390 1.00 90.81 131 ILE A C 1
ATOM 1088 O O . ILE A 1 131 ? 1.615 -6.891 -17.458 1.00 90.81 131 ILE A O 1
ATOM 1092 N N . THR A 1 132 ? 2.665 -5.174 -18.440 1.00 92.88 132 THR A N 1
ATOM 1093 C CA . THR A 1 132 ? 1.989 -5.318 -19.743 1.00 92.88 132 THR A CA 1
ATOM 1094 C C . THR A 1 132 ? 2.280 -6.676 -20.376 1.00 92.88 132 THR A C 1
ATOM 1096 O O . THR A 1 132 ? 1.377 -7.324 -20.899 1.00 92.88 132 THR A O 1
ATOM 1099 N N . GLN A 1 133 ? 3.516 -7.159 -20.266 1.00 91.56 133 GLN A N 1
ATOM 1100 C CA . GLN A 1 133 ? 3.872 -8.492 -20.741 1.00 91.56 133 GLN A CA 1
ATOM 1101 C C . GLN A 1 133 ? 3.218 -9.600 -19.901 1.00 91.56 133 GLN A C 1
ATOM 1103 O O . GLN A 1 133 ? 2.748 -10.576 -20.474 1.00 91.56 133 GLN A O 1
ATOM 1108 N N . ILE A 1 134 ? 3.124 -9.454 -18.573 1.00 89.19 134 ILE A N 1
ATOM 1109 C CA . ILE A 1 134 ? 2.452 -10.447 -17.710 1.00 89.19 134 ILE A CA 1
ATOM 1110 C C . ILE A 1 134 ? 0.946 -10.500 -17.997 1.00 89.19 134 ILE A C 1
ATOM 1112 O O . ILE A 1 134 ? 0.372 -11.580 -18.104 1.00 89.19 134 ILE A O 1
ATOM 1116 N N . VAL A 1 135 ? 0.298 -9.338 -18.099 1.00 88.38 135 VAL A N 1
ATOM 1117 C CA . VAL A 1 135 ? -1.167 -9.231 -18.175 1.00 88.38 135 VAL A CA 1
ATOM 1118 C C . VAL A 1 135 ? -1.685 -9.422 -19.600 1.00 88.38 135 VAL A C 1
ATOM 1120 O O . VAL A 1 135 ? -2.702 -10.080 -19.793 1.00 88.38 135 VAL A O 1
ATOM 1123 N N . ALA A 1 136 ? -1.005 -8.847 -20.594 1.00 89.88 136 ALA A N 1
ATOM 1124 C CA . ALA A 1 136 ? -1.465 -8.814 -21.982 1.00 89.88 136 ALA A CA 1
ATOM 1125 C C . ALA A 1 136 ? -0.577 -9.619 -22.945 1.00 89.88 136 ALA A C 1
ATOM 1127 O O . ALA A 1 136 ? -0.885 -9.689 -24.132 1.00 89.88 136 ALA A O 1
ATOM 1128 N N . GLY A 1 137 ? 0.544 -10.186 -22.481 1.00 90.44 137 GLY A N 1
ATOM 1129 C CA . GLY A 1 137 ? 1.519 -10.841 -23.361 1.00 90.44 137 GLY A CA 1
ATOM 1130 C C . GLY A 1 137 ? 2.200 -9.882 -24.345 1.00 90.44 137 GLY A C 1
ATOM 1131 O O . GLY A 1 137 ? 2.873 -10.329 -25.271 1.00 90.44 137 GLY A O 1
ATOM 1132 N N . HIS A 1 138 ? 2.017 -8.567 -24.175 1.00 93.25 138 HIS A N 1
ATOM 1133 C CA . HIS A 1 138 ? 2.460 -7.554 -25.129 1.00 93.25 138 HIS A CA 1
ATOM 1134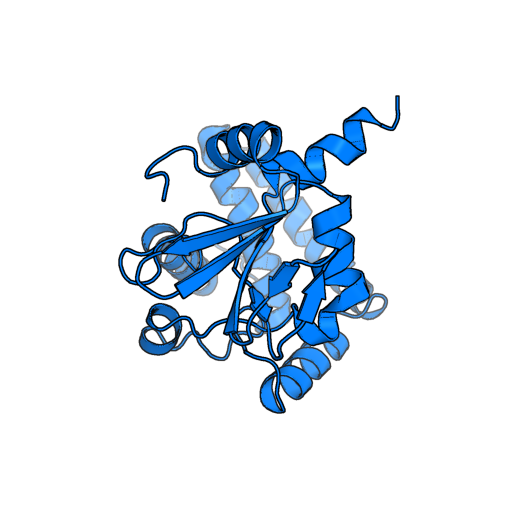 C C . HIS A 1 138 ? 3.750 -6.888 -24.672 1.00 93.25 138 HIS A C 1
ATOM 1136 O O . HIS A 1 138 ? 3.866 -6.430 -23.534 1.00 93.25 138 HIS A O 1
ATOM 1142 N N . ARG A 1 139 ? 4.719 -6.795 -25.584 1.00 91.81 139 ARG A N 1
ATOM 1143 C CA . ARG A 1 139 ? 6.012 -6.171 -25.317 1.00 91.81 139 ARG A CA 1
ATOM 1144 C C . ARG A 1 139 ? 6.042 -4.741 -25.841 1.00 91.81 139 ARG A C 1
ATOM 1146 O O . ARG A 1 139 ? 5.919 -4.510 -27.040 1.00 91.81 139 ARG A O 1
ATOM 1153 N N . ILE A 1 140 ? 6.334 -3.806 -24.941 1.00 91.88 140 ILE A N 1
ATOM 1154 C CA . ILE A 1 140 ? 6.492 -2.387 -25.265 1.00 91.88 140 ILE A CA 1
ATOM 1155 C C . ILE A 1 140 ? 7.863 -2.157 -25.905 1.00 91.88 140 ILE A C 1
ATOM 1157 O O . ILE A 1 140 ? 8.908 -2.257 -25.255 1.00 91.88 140 ILE A O 1
ATOM 1161 N N . THR A 1 141 ? 7.866 -1.817 -27.189 1.00 89.00 141 THR A N 1
ATOM 1162 C CA . THR A 1 141 ? 9.092 -1.568 -27.968 1.00 89.00 141 THR A CA 1
ATOM 1163 C C . THR A 1 141 ? 9.336 -0.090 -28.260 1.00 89.00 141 THR A C 1
ATOM 1165 O O . THR A 1 141 ? 10.453 0.273 -28.617 1.00 89.00 141 THR A O 1
ATOM 1168 N N . SER A 1 142 ? 8.331 0.767 -28.068 1.00 89.31 142 SER A N 1
ATOM 1169 C CA . SER A 1 142 ? 8.379 2.197 -28.384 1.00 89.31 142 SER A CA 1
ATOM 1170 C C . SER A 1 142 ? 7.715 3.032 -27.292 1.00 89.31 142 SER A C 1
ATOM 1172 O O . SER A 1 142 ? 6.800 2.569 -26.615 1.00 89.31 142 SER A O 1
ATOM 1174 N N . ASP A 1 143 ? 8.140 4.287 -27.152 1.00 85.56 143 ASP A N 1
ATOM 1175 C CA . ASP A 1 143 ? 7.494 5.260 -26.264 1.00 85.56 143 ASP A CA 1
ATOM 1176 C C . ASP A 1 143 ? 6.106 5.699 -26.772 1.00 85.56 143 ASP A C 1
ATOM 1178 O O . ASP A 1 143 ? 5.311 6.239 -26.007 1.00 85.56 143 ASP A O 1
ATOM 1182 N N . ALA A 1 144 ? 5.800 5.441 -28.048 1.00 89.31 144 ALA A N 1
ATOM 1183 C CA . ALA A 1 144 ? 4.485 5.674 -28.647 1.00 89.31 144 ALA A CA 1
ATOM 1184 C C . ALA A 1 144 ? 3.518 4.486 -28.472 1.00 89.31 144 ALA A C 1
ATOM 1186 O O . ALA A 1 144 ? 2.430 4.489 -29.046 1.00 89.31 144 ALA A O 1
ATOM 1187 N N . ASP A 1 145 ? 3.916 3.448 -27.731 1.00 93.00 145 ASP A N 1
ATOM 1188 C CA . ASP A 1 145 ? 3.089 2.263 -27.528 1.00 93.00 145 ASP A CA 1
ATOM 1189 C C . ASP A 1 145 ? 1.793 2.612 -26.764 1.00 93.00 145 ASP A C 1
ATOM 1191 O O . ASP A 1 145 ? 1.850 3.277 -25.719 1.00 93.00 145 ASP A O 1
ATOM 1195 N N . PRO A 1 146 ? 0.618 2.163 -27.243 1.00 91.38 146 PRO A N 1
ATOM 1196 C CA . PRO A 1 146 ? -0.658 2.496 -26.620 1.00 91.38 146 PRO A CA 1
ATOM 1197 C C . PRO A 1 146 ? -0.773 1.999 -25.173 1.00 91.38 146 PRO A C 1
ATOM 1199 O O . PRO A 1 146 ? -1.418 2.666 -24.365 1.00 91.38 146 PRO A O 1
ATOM 1202 N N . TYR A 1 147 ? -0.130 0.884 -24.802 1.00 91.25 147 TYR A N 1
ATOM 1203 C CA . TYR A 1 147 ? -0.151 0.393 -23.420 1.00 91.25 147 TYR A CA 1
ATOM 1204 C C . TYR A 1 147 ? 0.681 1.268 -22.487 1.00 91.25 147 TYR A C 1
ATOM 1206 O O . TYR A 1 147 ? 0.298 1.478 -21.335 1.00 91.25 147 TYR A O 1
ATOM 1214 N N . LEU A 1 148 ? 1.783 1.836 -22.986 1.00 91.19 148 LEU A N 1
ATOM 1215 C CA . LEU A 1 148 ? 2.565 2.803 -22.222 1.00 91.19 148 LEU A CA 1
ATOM 1216 C C . LEU A 1 148 ? 1.767 4.091 -22.000 1.00 91.19 148 LEU A C 1
ATOM 1218 O O . LEU A 1 148 ? 1.712 4.597 -20.880 1.00 91.19 148 LEU A O 1
ATOM 1222 N N . HIS A 1 149 ? 1.102 4.589 -23.046 1.00 90.25 149 HIS A N 1
ATOM 1223 C CA . HIS A 1 149 ? 0.237 5.761 -22.936 1.00 90.25 149 HIS A CA 1
ATOM 1224 C C . HIS A 1 149 ? -0.922 5.524 -21.957 1.00 90.25 149 HIS A C 1
ATOM 1226 O O . HIS A 1 149 ? -1.146 6.338 -21.062 1.00 90.25 149 HIS A O 1
ATOM 1232 N N . MET A 1 150 ? -1.599 4.376 -22.058 1.00 90.06 150 MET A N 1
ATOM 1233 C CA . MET A 1 150 ? -2.663 3.977 -21.135 1.00 90.06 150 MET A CA 1
ATOM 1234 C C . MET A 1 150 ? -2.162 3.895 -19.688 1.00 90.06 150 MET A C 1
ATOM 1236 O O . MET A 1 150 ? -2.807 4.410 -18.779 1.00 90.06 150 MET A O 1
ATOM 1240 N N . SER A 1 151 ? -0.992 3.292 -19.460 1.00 87.31 151 SER A N 1
ATOM 1241 C CA . SER A 1 151 ? -0.395 3.204 -18.124 1.00 87.31 151 SER A CA 1
ATOM 1242 C C . SER A 1 151 ? -0.110 4.582 -17.530 1.00 87.31 151 SER A C 1
ATOM 1244 O O . SER A 1 151 ? -0.354 4.789 -16.344 1.00 87.31 151 SER A O 1
ATOM 1246 N N . ASN A 1 152 ? 0.378 5.527 -18.337 1.00 86.88 152 ASN A N 1
ATOM 1247 C CA . ASN A 1 152 ? 0.621 6.899 -17.890 1.00 86.88 152 ASN A CA 1
ATOM 1248 C C . ASN A 1 152 ? -0.690 7.625 -17.569 1.00 86.88 152 ASN A C 1
ATOM 1250 O O . ASN A 1 152 ? -0.772 8.296 -16.545 1.00 86.88 152 ASN A O 1
ATOM 1254 N N . MET A 1 153 ? -1.729 7.433 -18.387 1.00 85.88 153 MET A N 1
ATOM 1255 C CA . MET A 1 153 ? -3.071 7.967 -18.131 1.00 85.88 153 MET A CA 1
ATOM 1256 C C . MET A 1 153 ? -3.652 7.438 -16.814 1.00 85.88 153 MET A C 1
ATOM 1258 O O . MET A 1 153 ? -4.198 8.207 -16.027 1.00 85.88 153 MET A O 1
ATOM 1262 N N . ILE A 1 154 ? -3.510 6.135 -16.545 1.00 82.25 154 ILE A N 1
ATOM 1263 C CA . ILE A 1 154 ? -3.951 5.521 -15.284 1.00 82.25 154 ILE A CA 1
ATOM 1264 C C . ILE A 1 154 ? -3.144 6.078 -14.110 1.00 82.25 154 ILE A C 1
ATOM 1266 O O . ILE A 1 154 ? -3.731 6.462 -13.102 1.00 82.25 154 ILE A O 1
ATOM 1270 N N . TYR A 1 155 ? -1.819 6.165 -14.238 1.00 81.00 155 TYR A N 1
ATOM 1271 C CA . TYR A 1 155 ? -0.953 6.732 -13.205 1.00 81.00 155 TYR A CA 1
ATOM 1272 C C . TYR A 1 155 ? -1.316 8.188 -12.887 1.00 81.00 155 TYR A C 1
ATOM 1274 O O . TYR A 1 155 ? -1.432 8.560 -11.718 1.00 81.00 155 TYR A O 1
ATOM 1282 N N . GLU A 1 156 ? -1.549 9.008 -13.911 1.00 81.00 156 GLU A N 1
ATOM 1283 C CA . GLU A 1 156 ? -1.944 10.406 -13.757 1.00 81.00 156 GLU A CA 1
ATOM 1284 C C . GLU A 1 156 ? -3.335 10.525 -13.126 1.00 81.00 156 GLU A C 1
ATOM 1286 O O . GLU A 1 156 ? -3.520 11.322 -12.206 1.00 81.00 156 GLU A O 1
ATOM 1291 N N . ALA A 1 157 ? -4.296 9.702 -13.559 1.00 78.12 157 ALA A N 1
ATOM 1292 C CA . ALA A 1 157 ? -5.620 9.638 -12.954 1.00 78.12 157 ALA A CA 1
ATOM 1293 C C . ALA A 1 157 ? -5.527 9.266 -11.468 1.00 78.12 157 ALA A C 1
ATOM 1295 O O . ALA A 1 157 ? -6.061 9.995 -10.640 1.00 78.12 157 ALA A O 1
ATOM 1296 N N . MET A 1 158 ? -4.780 8.210 -11.122 1.00 72.44 158 MET A N 1
ATOM 1297 C CA . MET A 1 158 ? -4.560 7.781 -9.735 1.00 72.44 158 MET A CA 1
ATOM 1298 C C . MET A 1 158 ? -3.883 8.866 -8.891 1.00 72.44 158 MET A C 1
ATOM 1300 O O . MET A 1 158 ? -4.293 9.118 -7.757 1.00 72.44 158 MET A O 1
ATOM 1304 N N . SER A 1 159 ? -2.870 9.530 -9.448 1.00 70.88 159 SER A N 1
ATOM 1305 C CA . SER A 1 159 ? -2.128 10.595 -8.768 1.00 70.88 159 SER A CA 1
ATOM 1306 C C . SER A 1 159 ? -3.007 11.820 -8.513 1.00 70.88 159 SER A C 1
ATOM 1308 O O . SER A 1 159 ? -2.975 12.385 -7.422 1.00 70.88 159 SER A O 1
ATOM 1310 N N . LYS A 1 160 ? -3.849 12.203 -9.483 1.00 68.44 160 LYS A N 1
ATOM 1311 C CA . LYS A 1 160 ? -4.784 13.333 -9.358 1.00 68.44 160 LYS A CA 1
ATOM 1312 C C . LYS A 1 160 ? -5.987 13.026 -8.470 1.00 68.44 160 LYS A C 1
ATOM 1314 O O . LYS A 1 160 ? -6.508 13.940 -7.839 1.00 68.44 160 LYS A O 1
ATOM 1319 N N . THR A 1 161 ? -6.429 11.770 -8.395 1.00 63.38 161 THR A N 1
ATOM 1320 C CA . THR A 1 161 ? -7.508 11.359 -7.480 1.00 63.38 161 THR A CA 1
ATOM 1321 C C . THR A 1 161 ? -7.059 11.281 -6.019 1.00 63.38 161 THR A C 1
ATOM 1323 O O . THR A 1 161 ? -7.910 11.195 -5.133 1.00 63.38 161 THR A O 1
ATOM 1326 N N . GLY A 1 162 ? -5.746 11.343 -5.766 1.00 56.28 162 GLY A N 1
ATOM 1327 C CA . GLY A 1 162 ? -5.141 11.130 -4.454 1.00 56.28 162 GLY A CA 1
ATOM 1328 C C . GLY A 1 162 ? -5.142 9.650 -4.045 1.00 56.28 162 GLY A C 1
ATOM 1329 O O . GLY A 1 162 ? -5.845 8.833 -4.650 1.00 56.28 162 GLY A O 1
ATOM 1330 N N . PRO A 1 163 ? -4.350 9.254 -3.028 1.00 52.78 163 PRO A N 1
ATOM 1331 C CA . PRO A 1 163 ? -4.409 7.905 -2.483 1.00 52.78 163 PRO A CA 1
ATOM 1332 C C . PRO A 1 163 ? -5.835 7.520 -2.044 1.00 52.78 163 PRO A C 1
ATOM 1334 O O . PRO A 1 163 ? -6.612 8.393 -1.632 1.00 52.78 163 PRO A O 1
ATOM 1337 N N . PRO A 1 164 ? -6.172 6.217 -2.078 1.00 49.16 164 PRO A N 1
ATOM 1338 C CA . PRO A 1 164 ? -7.449 5.710 -1.602 1.00 49.16 164 PRO A CA 1
ATOM 1339 C C . PRO A 1 164 ? -7.660 6.167 -0.176 1.00 49.16 164 PRO A C 1
ATOM 1341 O O . PRO A 1 164 ? -6.858 5.860 0.706 1.00 49.16 164 PRO A O 1
ATOM 1344 N N . GLY A 1 165 ? -8.731 6.917 0.034 1.00 48.94 165 GLY A N 1
ATOM 1345 C CA . GLY A 1 165 ? -8.964 7.496 1.330 1.00 48.94 165 GLY A CA 1
ATOM 1346 C C . GLY A 1 165 ? -8.547 8.941 1.482 1.00 48.94 165 GLY A C 1
ATOM 1347 O O . GLY A 1 165 ? -8.722 9.329 2.608 1.00 48.94 165 GLY A O 1
ATOM 1348 N N . SER A 1 166 ? -8.067 9.703 0.477 1.00 49.34 166 SER A N 1
ATOM 1349 C CA . SER A 1 166 ? -7.604 11.117 0.608 1.00 49.34 166 SER A CA 1
ATOM 1350 C C . SER A 1 166 ? -8.358 12.191 -0.209 1.00 49.34 166 SER A C 1
ATOM 1352 O O . SER A 1 166 ? -8.026 13.377 -0.140 1.00 49.34 166 SER A O 1
ATOM 1354 N N . SER A 1 167 ? -9.367 11.795 -0.986 1.00 52.44 167 SER A N 1
ATOM 1355 C CA . SER A 1 167 ? -10.267 12.715 -1.698 1.00 52.44 167 SER A CA 1
ATOM 1356 C C . SER A 1 167 ? -11.130 13.517 -0.705 1.00 52.44 167 SER A C 1
ATOM 1358 O O . SER A 1 167 ? -11.446 13.023 0.366 1.00 52.44 167 SER A O 1
ATOM 1360 N N . PRO A 1 168 ? -11.647 14.714 -1.021 1.00 42.75 168 PRO A N 1
ATOM 1361 C CA . PRO A 1 168 ? -12.687 15.341 -0.193 1.00 42.75 168 PRO A CA 1
ATOM 1362 C C . PRO A 1 168 ? -13.914 14.437 0.055 1.00 42.75 168 PRO A C 1
ATOM 1364 O O . PRO A 1 168 ? -14.665 14.662 0.997 1.00 42.75 168 PRO A O 1
ATOM 1367 N N . LEU A 1 169 ? -14.120 13.406 -0.777 1.00 41.53 169 LEU A N 1
ATOM 1368 C CA . LEU A 1 169 ? -15.146 12.374 -0.588 1.00 41.53 169 LEU A CA 1
ATOM 1369 C C . LEU A 1 169 ? -14.706 11.239 0.360 1.00 41.53 169 LEU A C 1
ATOM 1371 O O . LEU A 1 169 ? -15.557 10.595 0.970 1.00 41.53 169 LEU A O 1
ATOM 1375 N N . ASP A 1 170 ? -13.397 11.044 0.540 1.00 51.94 170 ASP A N 1
ATOM 1376 C CA . ASP A 1 170 ? -12.763 10.059 1.415 1.00 51.94 170 ASP A CA 1
ATOM 1377 C C . ASP A 1 170 ? -11.610 10.7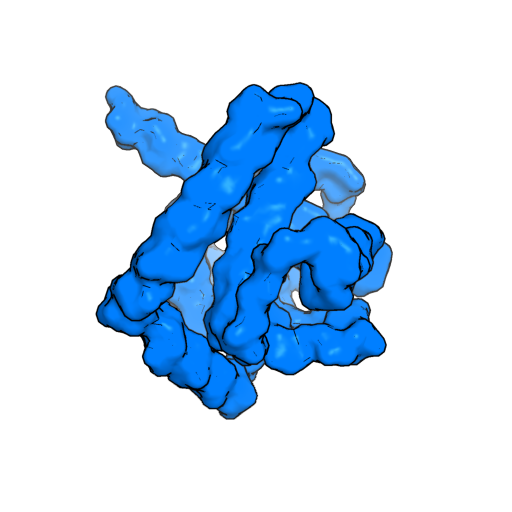62 2.180 1.00 51.94 170 ASP A C 1
ATOM 1379 O O . ASP A 1 170 ? -10.529 10.940 1.652 1.00 51.94 170 ASP A O 1
ATOM 1383 N N . PHE A 1 171 ? -11.851 11.256 3.395 1.00 48.25 171 PHE A N 1
ATOM 1384 C CA . PHE A 1 171 ? -11.178 12.413 4.037 1.00 48.25 171 PHE A CA 1
ATOM 1385 C C . PHE A 1 171 ? -9.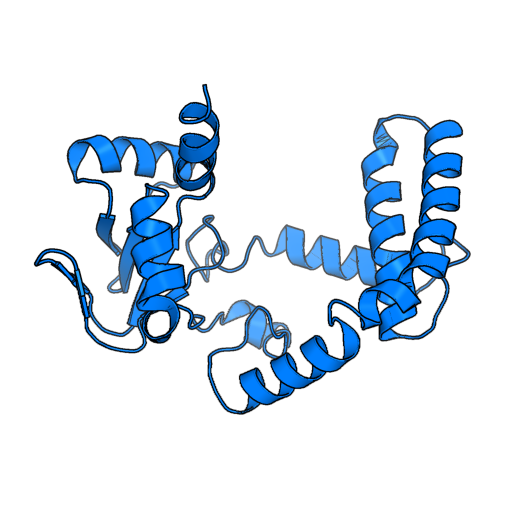716 12.309 4.571 1.00 48.25 171 PHE A C 1
ATOM 1387 O O . PHE A 1 171 ? -9.308 13.121 5.403 1.00 48.25 171 PHE A O 1
ATOM 1394 N N . PHE A 1 172 ? -8.902 11.333 4.192 1.00 51.25 172 PHE A N 1
ATOM 1395 C CA . PHE A 1 172 ? -7.759 10.844 4.995 1.00 51.25 172 PHE A CA 1
ATOM 1396 C C . PHE A 1 172 ? -6.474 10.431 4.207 1.00 51.25 172 PHE A C 1
ATOM 1398 O O . PHE A 1 172 ? -6.344 9.313 3.715 1.00 51.25 172 PHE A O 1
ATOM 1405 N N . PRO A 1 173 ? -5.416 11.262 4.185 1.00 45.12 173 PRO A N 1
ATOM 1406 C CA . PRO A 1 173 ? -4.166 11.034 3.432 1.00 45.12 173 PRO A CA 1
ATOM 1407 C C . PRO A 1 173 ? -3.220 9.965 4.016 1.00 45.12 173 PRO A C 1
ATOM 1409 O O . PRO A 1 173 ? -2.016 9.978 3.762 1.00 45.12 173 PRO A O 1
ATOM 1412 N N . LEU A 1 174 ? -3.734 9.041 4.822 1.00 53.16 174 LEU A N 1
ATOM 1413 C CA . LEU A 1 174 ? -2.953 7.966 5.423 1.00 53.16 174 LEU A CA 1
ATOM 1414 C C . LEU A 1 174 ? -3.276 6.659 4.721 1.00 53.16 174 LEU A C 1
ATOM 1416 O O . LEU A 1 174 ? -4.381 6.501 4.218 1.00 53.16 174 LEU A O 1
ATOM 1420 N N . CYS A 1 175 ? -2.285 5.766 4.684 1.00 57.41 175 CYS A N 1
ATOM 1421 C CA . CYS A 1 175 ? -2.328 4.432 4.087 1.00 57.41 175 CYS A CA 1
ATOM 1422 C C . CYS A 1 175 ? -3.735 3.820 4.007 1.00 57.41 175 CYS A C 1
ATOM 1424 O O . CYS A 1 175 ? -4.494 3.926 4.967 1.00 57.41 175 CYS A O 1
ATOM 1426 N N . VAL A 1 176 ? -4.022 3.116 2.903 1.00 67.50 176 VAL A N 1
ATOM 1427 C CA . VAL A 1 176 ? -5.317 2.485 2.598 1.00 67.50 176 VAL A CA 1
ATOM 1428 C C . VAL A 1 176 ? -5.983 1.953 3.877 1.00 67.50 176 VAL A C 1
ATOM 1430 O O . VAL A 1 176 ? -5.490 0.968 4.446 1.00 67.50 176 VAL A O 1
ATOM 1433 N N . PRO A 1 177 ? -7.062 2.602 4.360 1.00 76.31 177 PRO A N 1
ATOM 1434 C CA . PRO A 1 177 ? -7.673 2.230 5.622 1.00 76.31 177 PRO A CA 1
ATOM 1435 C C . PRO A 1 177 ? -8.172 0.803 5.571 1.00 76.31 177 PRO A C 1
ATOM 1437 O O . PRO A 1 177 ? -8.581 0.302 4.520 1.00 76.31 177 PRO A O 1
ATOM 1440 N N . HIS A 1 178 ? -8.156 0.160 6.725 1.00 84.38 178 HIS A N 1
ATOM 1441 C CA . HIS A 1 178 ? -8.812 -1.118 6.901 1.00 84.38 178 HIS A CA 1
ATOM 1442 C C . HIS A 1 178 ? -10.089 -0.949 7.721 1.00 84.38 178 HIS A C 1
ATOM 1444 O O . HIS A 1 178 ? -10.321 0.107 8.307 1.00 84.38 178 HIS A O 1
ATOM 1450 N N . ARG A 1 179 ? -10.952 -1.958 7.736 1.00 88.75 179 ARG A N 1
ATOM 1451 C CA . ARG A 1 179 ? -12.246 -1.920 8.415 1.00 88.75 179 ARG A CA 1
ATOM 1452 C C . ARG A 1 179 ? -12.363 -3.086 9.388 1.00 88.75 179 ARG A C 1
ATOM 1454 O O . ARG A 1 179 ? -12.116 -4.222 9.003 1.00 88.75 179 ARG A O 1
ATOM 1461 N N . ALA A 1 180 ? -12.805 -2.804 10.611 1.00 90.94 180 ALA A N 1
ATOM 1462 C CA . ALA A 1 180 ? -13.199 -3.836 11.566 1.00 90.94 180 ALA A CA 1
ATOM 1463 C C . ALA A 1 180 ? -14.510 -4.513 11.118 1.00 90.94 180 ALA A C 1
ATOM 1465 O O . ALA A 1 180 ? -15.517 -3.826 10.909 1.00 90.94 180 ALA A O 1
ATOM 1466 N N . VAL A 1 181 ? -14.527 -5.839 10.965 1.00 91.31 181 VAL A N 1
ATOM 1467 C CA . VAL A 1 181 ? -15.735 -6.586 10.544 1.00 91.31 181 VAL A CA 1
ATOM 1468 C C . VAL A 1 181 ? -16.671 -6.951 11.699 1.00 91.31 181 VAL A C 1
ATOM 1470 O O . VAL A 1 181 ? -17.857 -7.214 11.468 1.00 91.31 181 VAL A O 1
ATOM 1473 N N . GLU A 1 182 ? -16.173 -6.897 12.931 1.00 92.38 182 GLU A N 1
ATOM 1474 C CA . GLU A 1 182 ? -16.896 -7.163 14.177 1.00 92.38 182 GLU A CA 1
ATOM 1475 C C . GLU A 1 182 ? -16.380 -6.280 15.321 1.00 92.38 182 GLU A C 1
ATOM 1477 O O . GLU A 1 182 ? -15.397 -5.556 15.146 1.00 92.38 182 GLU A O 1
ATOM 1482 N N . ASP A 1 183 ? -17.100 -6.285 16.445 1.00 94.56 183 ASP A N 1
ATOM 1483 C CA . ASP A 1 183 ? -16.676 -5.599 17.666 1.00 94.56 183 ASP A CA 1
ATOM 1484 C C . ASP A 1 183 ? -15.495 -6.352 18.295 1.00 94.56 183 ASP A C 1
ATOM 1486 O O . ASP A 1 183 ? -15.482 -7.581 18.321 1.00 94.56 183 ASP A O 1
ATOM 1490 N N . ASP A 1 184 ? -14.531 -5.623 18.850 1.00 94.94 184 ASP A N 1
ATOM 1491 C CA . ASP A 1 184 ? -13.371 -6.205 19.531 1.00 94.94 184 ASP A CA 1
ATOM 1492 C C . ASP A 1 184 ? -12.991 -5.373 20.764 1.00 94.94 184 ASP A C 1
ATOM 1494 O O . ASP A 1 184 ? -13.334 -4.193 20.883 1.00 94.94 184 ASP A O 1
ATOM 1498 N N . ILE A 1 185 ? -12.271 -5.995 21.696 1.00 93.56 185 ILE A N 1
ATOM 1499 C CA . ILE A 1 185 ? -11.690 -5.334 22.860 1.00 93.56 185 ILE A CA 1
ATOM 1500 C C . ILE A 1 185 ? -10.166 -5.455 22.776 1.00 93.56 185 ILE A C 1
ATOM 1502 O O . ILE A 1 185 ? -9.584 -6.545 22.811 1.00 93.56 185 ILE A O 1
ATOM 1506 N N . TYR A 1 186 ? -9.491 -4.309 22.718 1.00 91.62 186 TYR A N 1
ATOM 1507 C CA . TYR A 1 186 ? -8.032 -4.225 22.732 1.00 91.62 186 TYR A CA 1
ATOM 1508 C C . TYR A 1 186 ? -7.571 -3.476 23.982 1.00 91.62 186 TYR A C 1
ATOM 1510 O O . TYR A 1 186 ? -7.845 -2.291 24.134 1.00 91.62 186 TYR A O 1
ATOM 1518 N N . HIS A 1 187 ? -6.916 -4.175 24.914 1.00 90.31 187 HIS A N 1
ATOM 1519 C CA . HIS A 1 187 ? -6.475 -3.614 26.203 1.00 90.31 187 HIS A CA 1
ATOM 1520 C C . HIS A 1 187 ? -7.563 -2.806 26.947 1.00 90.31 187 HIS A C 1
ATOM 1522 O O . HIS A 1 187 ? -7.300 -1.741 27.496 1.00 90.31 187 HIS A O 1
ATOM 1528 N N . GLY A 1 188 ? -8.803 -3.309 26.955 1.00 90.19 188 GLY A N 1
ATOM 1529 C CA . GLY A 1 188 ? -9.945 -2.651 27.605 1.00 90.19 188 GLY A CA 1
ATOM 1530 C C . GLY A 1 188 ? -10.613 -1.543 26.778 1.00 90.19 188 GLY A C 1
ATOM 1531 O O . GLY A 1 188 ? -11.648 -1.026 27.191 1.00 90.19 188 GLY A O 1
ATOM 1532 N N . MET A 1 189 ? -10.080 -1.203 25.601 1.00 91.12 189 MET A N 1
ATOM 1533 C CA . MET A 1 189 ? -10.714 -0.300 24.639 1.00 91.12 189 MET A CA 1
ATOM 1534 C C . MET A 1 189 ? -11.690 -1.075 23.750 1.00 91.12 189 MET A C 1
ATOM 1536 O O . MET A 1 189 ? -11.278 -1.999 23.050 1.00 91.12 189 MET A O 1
ATOM 1540 N N . LEU A 1 190 ? -12.966 -0.678 23.748 1.00 93.50 190 LEU A N 1
ATOM 1541 C CA . LEU A 1 190 ? -13.952 -1.177 22.788 1.00 93.50 190 LEU A CA 1
ATOM 1542 C C . LEU A 1 190 ? -13.691 -0.565 21.410 1.00 93.50 190 LEU A C 1
ATOM 1544 O O . LEU A 1 190 ? -13.651 0.659 21.265 1.00 93.50 190 LEU A O 1
ATOM 1548 N N . ILE A 1 191 ? -13.584 -1.425 20.405 1.00 94.25 191 ILE A N 1
ATOM 1549 C CA . ILE A 1 191 ? -13.455 -1.056 19.000 1.00 94.25 191 ILE A CA 1
ATOM 1550 C C . ILE A 1 191 ? -14.719 -1.537 18.293 1.00 94.25 191 ILE A C 1
ATOM 1552 O O . ILE A 1 191 ? -14.866 -2.735 18.057 1.00 94.25 191 ILE A O 1
ATOM 1556 N N . PRO A 1 192 ? -15.654 -0.626 17.972 1.00 93.12 192 PRO A N 1
ATOM 1557 C CA . PRO A 1 192 ? -16.896 -1.009 17.323 1.00 93.12 192 PRO A CA 1
ATOM 1558 C C . PRO A 1 192 ? -16.666 -1.533 15.904 1.00 93.12 192 PRO A C 1
ATOM 1560 O O . PRO A 1 192 ? -15.815 -1.026 15.161 1.00 93.12 192 PRO A O 1
ATOM 1563 N N . LYS A 1 193 ? -17.513 -2.461 15.481 1.00 92.12 193 LYS A N 1
ATOM 1564 C CA . LYS A 1 193 ? -17.659 -2.913 14.105 1.00 92.12 193 LYS A CA 1
ATOM 1565 C C . LYS A 1 193 ? -17.802 -1.723 13.160 1.00 92.12 193 LYS A C 1
ATOM 1567 O O . LYS A 1 193 ? -18.548 -0.777 13.407 1.00 92.12 193 LYS A O 1
ATOM 1572 N N . GLY A 1 194 ? -17.103 -1.793 12.032 1.00 87.69 194 GLY A N 1
ATOM 1573 C CA . GLY A 1 194 ? -17.074 -0.739 11.022 1.00 87.69 194 GLY A CA 1
ATOM 1574 C C . GLY A 1 194 ? -16.070 0.380 11.304 1.00 87.69 194 GLY A C 1
ATOM 1575 O O . GLY A 1 194 ? -15.942 1.271 10.463 1.00 87.69 194 GLY A O 1
ATOM 1576 N N . SER A 1 195 ? -15.340 0.336 12.426 1.00 90.38 195 SER A N 1
ATOM 1577 C CA . SER A 1 195 ? -14.236 1.267 12.689 1.00 90.38 195 SER A CA 1
ATOM 1578 C C . SER A 1 195 ? -13.181 1.195 11.585 1.00 90.38 195 SER A C 1
ATOM 1580 O O . SER A 1 195 ? -12.826 0.107 11.123 1.00 90.38 195 SER A O 1
ATOM 1582 N N . LEU A 1 196 ? -12.677 2.358 11.173 1.00 89.06 196 LEU A N 1
ATOM 1583 C CA . LEU A 1 196 ? -11.596 2.467 10.199 1.00 89.06 196 LEU A CA 1
ATOM 1584 C C . LEU A 1 196 ? -10.250 2.409 10.913 1.00 89.06 196 LEU A C 1
ATOM 1586 O O . LEU A 1 196 ? -10.000 3.216 11.800 1.00 89.06 196 LEU A O 1
ATOM 1590 N N . VAL A 1 197 ? -9.378 1.491 10.521 1.00 87.69 197 VAL A N 1
ATOM 1591 C CA . VAL A 1 197 ? -8.059 1.295 11.126 1.00 87.69 197 VAL A CA 1
ATOM 1592 C C . VAL A 1 197 ? -6.981 1.840 10.195 1.00 87.69 197 VAL A C 1
ATOM 1594 O O . VAL A 1 197 ? -6.918 1.467 9.022 1.00 87.69 197 VAL A O 1
ATOM 1597 N N . PHE A 1 198 ? -6.126 2.713 10.724 1.00 86.06 198 PHE A N 1
ATOM 1598 C CA . PHE A 1 198 ? -5.031 3.356 10.005 1.00 86.06 198 PHE A CA 1
ATOM 1599 C C . PHE A 1 198 ? -3.703 3.061 10.698 1.00 86.06 198 PHE A C 1
ATOM 1601 O O . PHE A 1 198 ? -3.514 3.419 11.859 1.00 86.06 198 PHE A O 1
ATOM 1608 N N . ALA A 1 199 ? -2.758 2.465 9.973 1.00 83.69 199 ALA A N 1
ATOM 1609 C CA . ALA A 1 199 ? -1.379 2.346 10.433 1.00 83.69 199 ALA A CA 1
ATOM 1610 C C . ALA A 1 199 ? -0.579 3.597 10.052 1.00 83.69 199 ALA A C 1
ATOM 1612 O O . ALA A 1 199 ? -0.530 3.986 8.881 1.00 83.69 199 ALA A O 1
ATOM 1613 N N . ASN A 1 200 ? 0.083 4.218 11.028 1.00 80.25 200 ASN A N 1
ATOM 1614 C CA . ASN A 1 200 ? 0.981 5.342 10.797 1.00 80.25 200 ASN A CA 1
ATOM 1615 C C . ASN A 1 200 ? 2.345 4.853 10.282 1.00 80.25 200 ASN A C 1
ATOM 1617 O O . ASN A 1 200 ? 3.342 4.900 10.997 1.00 80.25 200 ASN A O 1
ATOM 1621 N N . ILE A 1 201 ? 2.392 4.392 9.027 1.00 68.75 201 ILE A N 1
ATOM 1622 C CA . ILE A 1 201 ? 3.557 3.706 8.431 1.00 68.75 201 ILE A CA 1
ATOM 1623 C C . ILE A 1 201 ? 4.876 4.466 8.628 1.00 68.75 201 ILE A C 1
ATOM 1625 O O . ILE A 1 201 ? 5.907 3.848 8.903 1.00 68.75 201 ILE A O 1
ATOM 1629 N N . LYS A 1 202 ? 4.854 5.804 8.534 1.00 70.12 202 LYS A N 1
ATOM 1630 C CA . LYS A 1 202 ? 6.056 6.643 8.673 1.00 70.12 202 LYS A CA 1
ATOM 1631 C C . LYS A 1 202 ? 6.770 6.432 10.012 1.00 70.12 202 LYS A C 1
ATOM 1633 O O . LYS A 1 202 ? 7.995 6.505 10.040 1.00 70.12 202 LYS A O 1
ATOM 1638 N N . PHE A 1 203 ? 6.025 6.164 11.084 1.00 67.19 203 PHE A N 1
ATOM 1639 C CA . PHE A 1 203 ? 6.547 6.006 12.446 1.00 67.19 203 PHE A CA 1
ATOM 1640 C C . PHE A 1 203 ? 6.429 4.567 12.968 1.00 67.19 203 PHE A C 1
ATOM 1642 O O . PHE A 1 203 ? 7.267 4.131 13.757 1.00 67.19 203 PHE A O 1
ATOM 1649 N N . SER A 1 204 ? 5.475 3.784 12.459 1.00 60.59 204 SER A N 1
ATOM 1650 C CA . SER A 1 204 ? 5.322 2.380 12.832 1.00 60.59 204 SER A CA 1
ATOM 1651 C C . SER A 1 204 ? 6.409 1.493 12.220 1.00 60.59 204 SER A C 1
ATOM 1653 O O . SER A 1 204 ? 6.805 0.524 12.851 1.00 60.59 204 SER A O 1
ATOM 1655 N N . CYS A 1 205 ? 6.927 1.798 11.024 1.00 55.88 205 CYS A N 1
ATOM 1656 C CA . CYS A 1 205 ? 7.977 0.985 10.390 1.00 55.88 205 CYS A CA 1
ATOM 1657 C C . CYS A 1 205 ? 9.407 1.454 10.715 1.00 55.88 205 CYS A C 1
ATOM 1659 O O . CYS A 1 205 ? 10.327 0.639 10.740 1.00 55.88 205 CYS A O 1
ATOM 1661 N N . THR A 1 206 ? 9.622 2.740 11.004 1.00 51.84 206 THR A N 1
ATOM 1662 C CA . THR A 1 206 ? 10.959 3.291 11.315 1.00 51.84 206 THR A CA 1
ATOM 1663 C C . THR A 1 206 ? 11.489 2.854 12.682 1.00 51.84 206 THR A C 1
ATOM 1665 O O . THR A 1 206 ? 12.693 2.645 12.824 1.00 51.84 206 THR A O 1
ATOM 1668 N N . ALA A 1 207 ? 10.617 2.618 13.668 1.00 46.78 207 ALA A N 1
ATOM 1669 C CA . ALA A 1 207 ? 11.024 2.118 14.987 1.00 46.78 207 ALA A CA 1
ATOM 1670 C C . ALA A 1 207 ? 11.676 0.715 14.945 1.00 46.78 207 ALA A C 1
ATOM 1672 O O . ALA A 1 207 ? 12.470 0.375 15.824 1.00 46.78 207 ALA A O 1
ATOM 1673 N N . SER A 1 208 ? 11.397 -0.086 13.907 1.00 40.06 208 SER A N 1
ATOM 1674 C CA . SER A 1 208 ? 12.009 -1.412 13.726 1.00 40.06 208 SER A CA 1
ATOM 1675 C C . SER A 1 208 ? 13.462 -1.352 13.245 1.00 40.06 208 SER A C 1
ATOM 1677 O O . SER A 1 208 ? 14.205 -2.296 13.482 1.00 40.06 208 SER A O 1
ATOM 1679 N N . PHE A 1 209 ? 13.885 -0.272 12.580 1.00 34.50 209 PHE A N 1
ATOM 1680 C CA . PHE A 1 209 ? 15.278 -0.121 12.141 1.00 34.50 209 PHE A CA 1
ATOM 1681 C C . PHE A 1 209 ? 16.172 0.462 13.241 1.00 34.50 209 PHE A C 1
ATOM 1683 O O . PHE A 1 209 ? 17.346 0.121 13.316 1.00 34.50 209 PHE A O 1
ATOM 1690 N N . ALA A 1 210 ? 15.616 1.287 14.132 1.00 39.59 210 ALA A N 1
ATOM 1691 C CA . ALA A 1 210 ? 16.358 1.872 15.250 1.00 39.59 210 ALA A CA 1
ATOM 1692 C C . ALA A 1 210 ? 16.608 0.897 16.420 1.00 39.59 210 ALA A C 1
ATOM 1694 O O . ALA A 1 210 ? 17.401 1.210 17.296 1.00 39.59 210 ALA A O 1
ATOM 1695 N N . SER A 1 211 ? 15.942 -0.263 16.447 1.00 35.09 211 SER A N 1
ATOM 1696 C CA . SER A 1 211 ? 16.111 -1.311 17.473 1.00 35.09 211 SER A CA 1
ATOM 1697 C C . SER A 1 211 ? 17.040 -2.458 17.040 1.00 35.09 211 SER A C 1
ATOM 1699 O O . SER A 1 211 ? 17.183 -3.441 17.763 1.00 35.09 211 SER A O 1
ATOM 1701 N N . LEU A 1 212 ? 17.677 -2.332 15.867 1.00 36.34 212 LEU A N 1
ATOM 1702 C CA . LEU A 1 212 ? 18.664 -3.277 15.321 1.00 36.34 212 LEU A CA 1
ATOM 1703 C C . LEU A 1 212 ? 20.125 -2.791 15.463 1.00 36.34 212 LEU A C 1
ATOM 1705 O O . LEU A 1 212 ? 21.033 -3.398 14.890 1.00 36.34 212 LEU A O 1
ATOM 1709 N N . HIS A 1 213 ? 20.362 -1.737 16.246 1.00 33.81 213 HIS A N 1
ATOM 1710 C CA . HIS A 1 213 ? 21.678 -1.241 16.665 1.00 33.81 213 HIS A CA 1
ATOM 1711 C C . HIS A 1 213 ? 21.669 -0.948 18.165 1.00 33.81 213 HIS A C 1
ATOM 1713 O O . HIS A 1 213 ? 22.759 -1.046 18.768 1.00 33.81 213 HIS A O 1
#

Radius of gyration: 20.35 Å; chains: 1; bounding box: 43×40×56 Å

Foldseek 3Di:
DDPPPVLVVVLVVCVVPNQWDWDQDPNATAIEGQALVSCCVCCPVVVVFWVFADQQVVCVVVVNALDLVRDGDDPSNVVVVVVCCVCVPPVNVVVLPVQLVVLVVVLVVDVVVDDPVCNVVSVLVSVQQSVCCSPPVDGDPDCPDVSNVVSVVVVVVDVVCADRQVHPSRPDNADRWIFGCAWDADPNDIDHGGYTYGYSCVRHVVVVVVVVD

Organism: NCBI:txid2733690

pLDDT: mean 81.52, std 14.33, range [33.81, 95.19]

Sequence (213 aa):
MPSADSPLIFHQWSKIYGPVMHLKVLGRSMIILDTYQAAVDFLDKRGLIYSDRPKFTLYELLGWQPSLTFLQYGKQFNIQRQMHQTYLSHHKVEDFKAMQTQEARTLVRNLLESTPERYEKFLSRFATGIITQIVAGHRITSDADPYLHMSNMIYEAMSKTGPPGSSPLDFFPLCVPHRAVEDDIYHGMLIPKGSLVFANIKFSCTASFASLH

InterPro domains:
  IPR001128 Cytochrome P450 [PF00067] (9-172)
  IPR036396 Cytochrome P450 superfamily [G3DSA:1.10.630.10] (1-176)
  IPR036396 Cytochrome P450 superfamily [SSF48264] (5-174)
  IPR050364 Cytochrome P450 monooxygenase, fungi [PTHR46300] (2-174)

Secondary structure (DSSP, 8-state):
--SS-HHHHHHHHHHHH-SEEEEEETTEEEEEE-SHHHHHIIIIITHHHH-BPPP-HHHHHTT-TTSTTTPPSSHHHHHHHHHHHHHSSTTGGGGGHHHHHHHHHHHHHHHHTS-GGGHHHHHHHHHHHHHHHHHH-----STT-HHHHHHHHHHHHHHHH-STT-STTS---SS--EE-SS-EEETTEEE-TT-EEEE-HHHHTTHHHHT--